Protein AF-A0A6A2Y1R9-F1 (afdb_monomer)

pLDDT: mean 84.84, std 13.4, range [36.41, 97.25]

Solvent-accessible surface area (backbone atoms only — not comparable to full-atom values): 16932 Å² total; per-residue (Å²): 110,73,70,59,54,53,52,50,53,54,52,50,52,52,50,54,54,51,51,52,53,50,52,52,52,50,50,52,51,51,53,52,50,52,52,53,52,50,50,53,50,51,51,54,50,50,51,48,53,50,52,50,49,54,53,58,68,72,54,62,56,75,91,56,76,82,70,52,84,90,70,67,51,70,66,62,54,52,53,44,46,56,49,27,53,54,32,46,53,56,36,44,50,51,52,52,53,46,36,52,75,52,71,49,61,62,68,62,52,32,46,69,73,50,73,92,71,86,65,93,47,83,74,52,48,54,54,46,52,47,50,51,51,48,51,57,70,51,52,50,61,93,36,79,76,50,46,78,59,64,92,70,67,61,72,79,73,69,39,32,65,57,25,41,54,52,27,58,62,53,46,80,37,53,62,70,58,47,41,70,76,38,41,84,36,72,65,36,50,50,49,52,54,44,46,65,70,70,52,50,72,70,54,41,42,56,69,62,74,45,70,60,60,62,59,32,48,74,71,57,43,76,70,94,42,72,68,47,50,42,49,45,48,28,46,48,34,53,49,41,44,50,20,47,31,50,37,42,86,79,55,64,83,82,87,82,86,60,92,89,63,79,89,45,79,92,83,44,79,76,95,51,86,62,72,78,70,62,77,80,80,70,85,86,81,79,134

Organism: Hibiscus syriacus (NCBI:txid106335)

Radius of gyration: 28.84 Å; Cα contacts (8 Å, |Δi|>4): 176; chains: 1; bounding box: 87×81×82 Å

Foldseek 3Di:
DVVVVVVVVVVVVVVVVVVVVVVVVVVVVVVVVVVVVVVVVVVVVVVVVVLVVVLVVLQADPVCLDDDLVNDDVVVLVVLVVSLLVLLLVLLVVLVVLCVVLVHDLVVVLCVQPNPDDDPDPCSSSVSSSVQLCCLLCQCLVPVLSCLVPPDDPPVCLALVVLVVVLSVLNHDGLVVCCVVCLPDSLVSSLLVSCPSSQDCVSCCSRPVDSVQNVCSVVSHHDPDPSRSSSSSSSSSSSSSSSSQSNDVVGDDDDDDDPPDDDDPVVDDDPDPCVVVDDPPDDPDDD

Secondary structure (DSSP, 8-state):
-HHHHHHHHHHHHHHHHHHHHHHHHHHHHHHHHHHHHHHHHHHHHHHHHHHHHHHHHHS--GGGTT--GGG--HHHHHHHHHHHHHHHHHHHHHHHHHHHHTT--HHHHHHHHSTTPPPSSGGGGHHHHHHHHHHHHHTTTTSGGGGTTTT---GGGGSHHHHHHHHHHHHTS-HHHHHHH-TTSHHHHHHHHHHHHHS-HHHHHHHHSS-HHHHHHHTT----SHHHHHHHHHHHHHHHHHHHHHHSSSPP----PPTTPPP-TTT---S-TTGGG-PPP------

InterPro domains:
  IPR006943 Domain of unknown function DUF641, plant [PF04859] (3-54)
  IPR040225 Protein gravitropic in the light 1-like [PTHR31161] (4-274)
  IPR056813 GIL1/IRKI, C-terminal domain [PF24994] (254-277)

Nearest PDB structures (foldseek):
  3o8j-assembly2_D  TM=1.726E-01  e=4.950E+00  Salmonella enterica subsp. enterica serovar Typhimurium

Structure (mmCIF, N/CA/C/O backbone):
data_AF-A0A6A2Y1R9-F1
#
_entry.id   AF-A0A6A2Y1R9-F1
#
loop_
_atom_site.group_PDB
_atom_site.id
_atom_site.type_symbol
_atom_site.label_atom_id
_atom_site.label_alt_id
_atom_site.label_comp_id
_atom_site.label_asym_id
_atom_site.label_entity_id
_atom_site.label_seq_id
_atom_site.pdbx_PDB_ins_code
_atom_site.Cartn_x
_atom_site.Cartn_y
_atom_site.Cartn_z
_atom_site.occupancy
_atom_site.B_iso_or_equiv
_atom_site.auth_seq_id
_atom_site.auth_comp_id
_atom_site.auth_asym_id
_atom_site.auth_atom_id
_atom_site.pdbx_PDB_model_num
ATOM 1 N N . MET A 1 1 ? -60.092 22.136 53.786 1.00 63.44 1 MET A N 1
ATOM 2 C CA . MET A 1 1 ? -59.293 22.931 52.832 1.00 63.44 1 MET A CA 1
ATOM 3 C C . MET A 1 1 ? -57.824 22.978 53.246 1.00 63.44 1 MET A C 1
ATOM 5 O O . MET A 1 1 ? -57.018 22.358 52.585 1.00 63.44 1 MET A O 1
ATOM 9 N N . VAL A 1 2 ? -57.467 23.540 54.407 1.00 77.88 2 VAL A N 1
ATOM 10 C CA . VAL A 1 2 ? -56.046 23.670 54.815 1.00 77.88 2 VAL A CA 1
ATOM 11 C C . VAL A 1 2 ? -55.298 22.329 54.963 1.00 77.88 2 VAL A C 1
ATOM 13 O O . VAL A 1 2 ? -54.138 22.223 54.582 1.00 77.88 2 VAL A O 1
ATOM 16 N N . LEU A 1 3 ? -55.945 21.276 55.479 1.00 81.31 3 LEU A N 1
ATOM 17 C CA . LEU A 1 3 ? -55.311 19.956 55.650 1.00 81.31 3 LEU A CA 1
ATOM 18 C C . LEU A 1 3 ? -55.048 19.219 54.325 1.00 81.31 3 LEU A C 1
ATOM 20 O O . LEU A 1 3 ? -54.052 18.506 54.215 1.00 81.31 3 LEU A O 1
ATOM 24 N N . SER A 1 4 ? -55.930 19.382 53.334 1.00 80.31 4 SER A N 1
ATOM 25 C CA . SER A 1 4 ? -55.772 18.782 52.005 1.00 80.31 4 SER A CA 1
ATOM 26 C C . SER A 1 4 ? -54.613 19.431 51.245 1.00 80.31 4 SER A C 1
ATOM 28 O O . SER A 1 4 ? -53.770 18.711 50.714 1.00 80.31 4 SER A O 1
ATOM 30 N N . ASP A 1 5 ? -54.486 20.757 51.317 1.00 82.62 5 ASP A N 1
ATOM 31 C CA . ASP A 1 5 ? -53.406 21.507 50.659 1.00 82.62 5 ASP A CA 1
ATOM 32 C C . ASP A 1 5 ? -52.032 21.172 51.272 1.00 82.62 5 ASP A C 1
ATOM 34 O O . ASP A 1 5 ? -51.022 21.041 50.580 1.00 82.62 5 ASP A O 1
ATOM 38 N N . LEU A 1 6 ? -51.986 20.960 52.592 1.00 87.94 6 LEU A N 1
ATOM 39 C CA . LEU A 1 6 ? -50.765 20.589 53.314 1.00 87.94 6 LEU A CA 1
ATOM 40 C C . LEU A 1 6 ? -50.300 19.166 52.952 1.00 87.94 6 LEU A C 1
ATOM 42 O O . LEU A 1 6 ? -49.100 18.905 52.816 1.00 87.94 6 LEU A O 1
ATOM 46 N N . GLN A 1 7 ? -51.245 18.246 52.741 1.00 88.25 7 GLN A N 1
ATOM 47 C CA . GLN A 1 7 ? -50.960 16.897 52.256 1.00 88.25 7 GLN A CA 1
ATOM 48 C C . GLN A 1 7 ? -50.480 16.905 50.795 1.00 88.25 7 GLN A C 1
ATOM 50 O O . GLN A 1 7 ? -49.541 16.175 50.460 1.00 88.25 7 GLN A O 1
ATOM 55 N N . GLU A 1 8 ? -51.059 17.755 49.946 1.00 89.75 8 GLU A N 1
ATOM 56 C CA . GLU A 1 8 ? -50.630 17.947 48.559 1.00 89.75 8 GLU A CA 1
ATOM 57 C C . GLU A 1 8 ? -49.196 18.492 48.489 1.00 89.75 8 GLU A C 1
ATOM 59 O O . GLU A 1 8 ? -48.341 17.873 47.853 1.00 89.75 8 GLU A O 1
ATOM 64 N N . GLN A 1 9 ? -48.872 19.545 49.248 1.00 91.38 9 GLN A N 1
ATOM 65 C CA . GLN A 1 9 ? -47.509 20.091 49.353 1.00 91.38 9 GLN A CA 1
ATOM 66 C C . GLN A 1 9 ? -46.489 19.043 49.823 1.00 91.38 9 GLN A C 1
ATOM 68 O O . GLN A 1 9 ? -45.379 18.936 49.290 1.00 91.38 9 GLN A O 1
ATOM 73 N N . LYS A 1 10 ? -46.872 18.194 50.783 1.00 91.19 10 LYS A N 1
ATOM 74 C CA . LYS A 1 10 ? -46.032 17.085 51.257 1.00 91.19 10 LYS A CA 1
ATOM 75 C C . LYS A 1 10 ? -45.811 16.022 50.176 1.00 91.19 10 LYS A C 1
ATOM 77 O O . LYS A 1 10 ? -44.718 15.455 50.094 1.00 91.19 10 LYS A O 1
ATOM 82 N N . SER A 1 11 ? -46.817 15.744 49.348 1.00 90.38 11 SER A N 1
ATOM 83 C CA . SER A 1 11 ? -46.694 14.829 48.204 1.00 90.38 11 SER A CA 1
ATOM 84 C C . SER A 1 11 ? -45.784 15.401 47.105 1.00 90.38 11 SER A C 1
ATOM 86 O O . SER A 1 11 ? -44.919 14.693 46.579 1.00 90.38 11 SER A O 1
ATOM 88 N N . LEU A 1 12 ? -45.884 16.709 46.850 1.00 94.12 12 LEU A N 1
ATOM 89 C CA . LEU A 1 12 ? -45.061 17.443 45.894 1.00 94.12 12 LEU A CA 1
ATOM 90 C C . LEU A 1 12 ? -43.585 17.433 46.317 1.00 94.12 12 LEU A C 1
ATOM 92 O O . LEU A 1 12 ? -42.705 17.072 45.537 1.00 94.12 12 LEU A O 1
ATOM 96 N N . SER A 1 13 ? -43.320 17.727 47.594 1.00 93.50 13 SER A N 1
ATOM 97 C CA . SER A 1 13 ? -41.975 17.699 48.181 1.00 93.50 13 SER A CA 1
ATOM 98 C C . SER A 1 13 ? -41.314 16.320 48.055 1.00 93.50 13 SER A C 1
ATOM 100 O O . SER A 1 13 ? -40.143 16.212 47.680 1.00 93.50 13 SER A O 1
ATOM 102 N N . LYS A 1 14 ? -42.071 15.236 48.287 1.00 95.00 14 LYS A N 1
ATOM 103 C CA . LYS A 1 14 ? -41.581 13.865 48.068 1.00 95.00 14 LYS A CA 1
ATOM 104 C C . LYS A 1 14 ? -41.233 13.611 46.600 1.00 95.00 14 LYS A C 1
ATOM 106 O O . LYS A 1 14 ? -40.192 13.015 46.329 1.00 95.00 14 LYS A O 1
ATOM 111 N N . THR A 1 15 ? -42.063 14.082 45.673 1.00 94.62 15 THR A N 1
ATOM 112 C CA . THR A 1 15 ? -41.845 13.919 44.228 1.00 94.62 15 THR A CA 1
ATOM 113 C C . THR A 1 15 ? -40.581 14.644 43.769 1.00 94.62 15 THR A C 1
ATOM 115 O O . THR A 1 15 ? -39.727 14.029 43.131 1.00 94.62 15 THR A O 1
ATOM 118 N N . PHE A 1 16 ? -40.388 15.902 44.181 1.00 94.81 16 PHE A N 1
ATOM 119 C CA . PHE A 1 16 ? -39.157 16.647 43.893 1.00 94.81 16 PHE A CA 1
ATOM 120 C C . PHE A 1 16 ? -37.917 15.977 44.489 1.00 94.81 16 PHE A C 1
ATOM 122 O O . PHE A 1 16 ? -36.885 15.895 43.826 1.00 94.81 16 PHE A O 1
ATOM 129 N N . LYS A 1 17 ? -38.018 15.412 45.698 1.00 95.94 17 LYS A N 1
ATOM 130 C CA . LYS A 1 17 ? -36.916 14.658 46.314 1.00 95.94 17 LYS A CA 1
ATOM 131 C C . LYS A 1 17 ? -36.547 13.400 45.516 1.00 95.94 17 LYS A C 1
ATOM 133 O O . LYS A 1 17 ? -35.363 13.097 45.378 1.00 95.94 17 LYS A O 1
ATOM 138 N N . ILE A 1 18 ? -37.531 12.665 44.995 1.00 96.12 18 ILE A N 1
ATOM 139 C CA . ILE A 1 18 ? -37.297 11.483 44.146 1.00 96.12 18 ILE A CA 1
ATOM 140 C C . ILE A 1 18 ? -36.666 11.901 42.813 1.00 96.12 18 ILE A C 1
ATOM 142 O O . ILE A 1 18 ? -35.687 11.293 42.382 1.00 96.12 18 ILE A O 1
ATOM 146 N N . MET A 1 19 ? -37.185 12.959 42.187 1.00 96.25 19 MET A N 1
ATOM 147 C CA . MET A 1 19 ? -36.651 13.490 40.933 1.00 96.25 19 MET A CA 1
ATOM 148 C C . MET A 1 19 ? -35.209 13.984 41.089 1.00 96.25 19 MET A C 1
ATOM 150 O O . MET A 1 19 ? -34.371 13.655 40.254 1.00 96.25 19 MET A O 1
ATOM 154 N N . GLY A 1 20 ? -34.898 14.683 42.186 1.00 96.38 20 GLY A N 1
ATOM 155 C CA . GLY A 1 20 ? -33.538 15.114 42.510 1.00 96.38 20 GLY A CA 1
ATOM 156 C C . GLY A 1 20 ? -32.569 13.935 42.599 1.00 96.38 20 GLY A C 1
ATOM 157 O O . GLY A 1 20 ? -31.536 13.941 41.938 1.00 96.38 20 GLY A O 1
ATOM 158 N N . LYS A 1 21 ? -32.948 12.864 43.312 1.00 96.50 21 LYS A N 1
ATOM 159 C CA . LYS A 1 21 ? -32.141 11.632 43.381 1.00 96.50 21 LYS A CA 1
ATOM 160 C C . LYS A 1 21 ? -31.958 10.961 42.017 1.00 96.50 21 LYS A C 1
ATOM 162 O O . LYS A 1 21 ? -30.879 10.447 41.730 1.00 96.50 21 LYS A O 1
ATOM 167 N N . LYS A 1 22 ? -32.995 10.957 41.171 1.00 96.50 22 LYS A N 1
ATOM 168 C CA . LYS A 1 22 ? -32.915 10.397 39.814 1.00 96.50 22 LYS A CA 1
ATOM 169 C C . LYS A 1 22 ? -31.937 11.190 38.946 1.00 96.50 22 LYS A C 1
ATOM 171 O O . LYS A 1 22 ? -31.072 10.579 38.323 1.00 96.50 22 LYS A O 1
ATOM 176 N N . LEU A 1 23 ? -32.033 12.518 38.942 1.00 96.69 23 LEU A N 1
ATOM 177 C CA . LEU A 1 23 ? -31.109 13.382 38.204 1.00 96.69 23 LEU A CA 1
ATOM 178 C C . LEU A 1 23 ? -29.670 13.213 38.697 1.00 96.69 23 LEU A C 1
ATOM 180 O O . LEU A 1 23 ? -28.767 13.065 37.883 1.00 96.69 23 LEU A O 1
ATOM 184 N N . GLU A 1 24 ? -29.460 13.128 40.011 1.00 96.62 24 GLU A N 1
ATOM 185 C CA . GLU A 1 24 ? -28.133 12.888 40.586 1.00 96.62 24 GLU A CA 1
ATOM 186 C C . GLU A 1 24 ? -27.547 11.536 40.139 1.00 96.62 24 GLU A C 1
ATOM 188 O O . GLU A 1 24 ? -26.366 11.445 39.809 1.00 96.62 24 GLU A O 1
ATOM 193 N N . SER A 1 25 ? -28.372 10.484 40.060 1.00 95.81 25 SER A N 1
ATOM 194 C CA . SER A 1 25 ? -27.932 9.180 39.543 1.00 95.81 25 SER A CA 1
ATOM 195 C C . SER A 1 25 ? -27.587 9.210 38.049 1.00 95.81 25 SER A C 1
ATOM 197 O O . SER A 1 25 ? -26.608 8.592 37.635 1.00 95.81 25 SER A O 1
ATOM 199 N N . GLN A 1 26 ? -28.345 9.961 37.242 1.00 95.94 26 GLN A N 1
ATOM 200 C CA . GLN A 1 26 ? -28.065 10.130 35.814 1.00 95.94 26 GLN A CA 1
ATOM 201 C C . GLN A 1 26 ? -26.789 10.938 35.581 1.00 95.94 26 GLN A C 1
ATOM 203 O O . GLN A 1 26 ? -26.013 10.596 34.693 1.00 95.94 26 GLN A O 1
ATOM 208 N N . LEU A 1 27 ? -26.550 11.964 36.400 1.00 96.88 27 LEU A N 1
ATOM 209 C CA . LEU A 1 27 ? -25.343 12.780 36.339 1.00 96.88 27 LEU A CA 1
ATOM 210 C C . LEU A 1 27 ? -24.103 11.922 36.634 1.00 96.88 27 LEU A C 1
ATOM 212 O O . LEU A 1 27 ? -23.181 11.899 35.826 1.00 96.88 27 LEU A O 1
ATOM 216 N N . LYS A 1 28 ? -24.138 11.106 37.699 1.00 96.44 28 LYS A N 1
ATOM 217 C CA . LYS A 1 28 ? -23.058 10.150 38.024 1.00 96.44 28 LYS A CA 1
ATOM 218 C C . LYS A 1 28 ? -22.812 9.127 36.907 1.00 96.44 28 LYS A C 1
ATOM 220 O O . LYS A 1 28 ? -21.666 8.780 36.616 1.00 96.44 28 LYS A O 1
ATOM 225 N N . LEU A 1 29 ? -23.876 8.644 36.258 1.00 96.88 29 LEU A N 1
ATOM 226 C CA . LEU A 1 29 ? -23.757 7.738 35.112 1.00 96.88 29 LEU A CA 1
ATOM 227 C C . LEU A 1 29 ? -23.075 8.423 33.917 1.00 96.88 29 LEU A C 1
ATOM 229 O O . LEU A 1 29 ? -22.175 7.839 33.317 1.00 96.88 29 LEU A O 1
ATOM 233 N N . GLN A 1 30 ? -23.473 9.654 33.584 1.00 96.75 30 GLN A N 1
ATOM 234 C CA . GLN A 1 30 ? -22.853 10.415 32.496 1.00 96.75 30 GLN A CA 1
ATOM 235 C C . GLN A 1 30 ? -21.394 10.773 32.797 1.00 96.75 30 GLN A C 1
ATOM 237 O O . GLN A 1 30 ? -20.554 10.645 31.910 1.00 96.75 30 GLN A O 1
ATOM 242 N N . GLU A 1 31 ? -21.058 11.144 34.035 1.00 96.69 31 GLU A N 1
ATOM 243 C CA . GLU A 1 31 ? -19.665 11.354 34.455 1.00 96.69 31 GLU A CA 1
ATOM 244 C C . GLU A 1 31 ? -18.822 10.091 34.244 1.00 96.69 31 GLU A C 1
ATOM 246 O O . GLU A 1 31 ? -17.732 10.164 33.675 1.00 96.69 31 GLU A O 1
ATOM 251 N N . SER A 1 32 ? -19.361 8.921 34.599 1.00 96.62 32 SER A N 1
ATOM 252 C CA . SER A 1 32 ? -18.689 7.632 34.376 1.00 96.62 32 SER A CA 1
ATOM 253 C C . SER A 1 32 ? -18.476 7.343 32.884 1.00 96.62 32 SER A C 1
ATOM 255 O O . SER A 1 32 ? -17.401 6.901 32.483 1.00 96.62 32 SER A O 1
ATOM 257 N N . GLN A 1 33 ? -19.471 7.637 32.039 1.00 97.19 33 GLN A N 1
ATOM 258 C CA . GLN A 1 33 ? -19.354 7.488 30.583 1.00 97.19 33 GLN A CA 1
ATOM 259 C C . GLN A 1 33 ? -18.315 8.439 29.981 1.00 97.19 33 GLN A C 1
ATOM 261 O O . GLN A 1 33 ? -17.566 8.039 29.092 1.00 97.19 33 GLN A O 1
ATOM 266 N N . ILE A 1 34 ? -18.236 9.683 30.463 1.00 96.69 34 ILE A N 1
ATOM 267 C CA . ILE A 1 34 ? -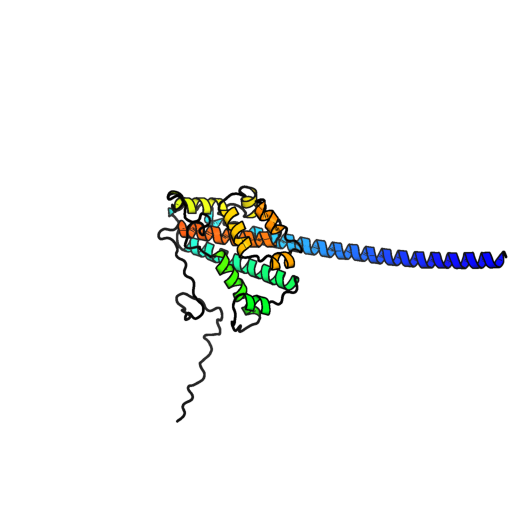17.228 10.651 30.015 1.00 96.69 34 ILE A CA 1
ATOM 268 C C . ILE A 1 34 ? -15.823 10.150 30.354 1.00 96.69 34 ILE A C 1
ATOM 270 O O . ILE A 1 34 ? -14.936 10.240 29.506 1.00 96.69 34 ILE A O 1
ATOM 274 N N . ILE A 1 35 ? -15.616 9.618 31.562 1.00 96.62 35 ILE A N 1
ATOM 275 C CA . ILE A 1 35 ? -14.326 9.046 31.972 1.00 96.62 35 ILE A CA 1
ATOM 276 C C . ILE A 1 35 ? -13.959 7.870 31.061 1.00 96.62 35 ILE A C 1
ATOM 278 O O . ILE A 1 35 ? -12.891 7.891 30.453 1.00 96.62 35 ILE A O 1
ATOM 282 N N . PHE A 1 36 ? -14.876 6.918 30.872 1.00 95.94 36 PHE A N 1
ATOM 283 C CA . PHE A 1 36 ? -14.665 5.759 30.000 1.00 95.94 36 PHE A CA 1
ATOM 284 C C . PHE A 1 36 ? -14.314 6.153 28.555 1.00 95.94 36 PHE A C 1
ATOM 286 O O . PHE A 1 36 ? -13.371 5.631 27.962 1.00 95.94 36 PHE A O 1
ATOM 293 N N . LEU A 1 37 ? -15.042 7.112 27.973 1.00 95.50 37 LEU A N 1
ATOM 294 C CA . LEU A 1 37 ? -14.771 7.584 26.613 1.00 95.50 37 LEU A CA 1
ATOM 295 C C . LEU A 1 37 ? -13.427 8.312 26.507 1.00 95.50 37 LEU A C 1
ATOM 297 O O . LEU A 1 37 ? -12.750 8.188 25.488 1.00 95.50 37 LEU A O 1
ATOM 301 N N . ARG A 1 38 ? -13.022 9.057 27.544 1.00 91.25 38 ARG A N 1
ATOM 302 C CA . ARG A 1 38 ? -11.704 9.706 27.594 1.00 91.25 38 ARG A CA 1
ATOM 303 C C . ARG A 1 38 ? -10.573 8.686 27.657 1.00 91.25 38 ARG A C 1
ATOM 305 O O . ARG A 1 38 ? -9.587 8.868 26.952 1.00 91.25 38 ARG A O 1
ATOM 312 N N . GLU A 1 39 ? -10.724 7.622 28.442 1.00 93.88 39 GLU A N 1
ATOM 313 C CA . GLU A 1 39 ? -9.749 6.526 28.495 1.00 93.88 39 GLU A CA 1
ATOM 314 C C . GLU A 1 39 ? -9.631 5.822 27.142 1.00 93.88 39 GLU A C 1
ATOM 316 O O . GLU A 1 39 ? -8.526 5.679 26.623 1.00 93.88 39 GLU A O 1
ATOM 321 N N . LYS A 1 40 ? -10.765 5.490 26.510 1.00 93.31 40 LYS A N 1
ATOM 322 C CA . LYS A 1 40 ? -10.778 4.869 25.178 1.00 93.31 40 LYS A CA 1
ATOM 323 C C . LYS A 1 40 ? -10.135 5.762 24.109 1.00 93.31 40 LYS A C 1
ATOM 325 O O . LYS A 1 40 ? -9.433 5.276 23.223 1.00 93.31 40 LYS A O 1
ATOM 330 N N . LEU A 1 41 ? -10.353 7.077 24.186 1.00 89.69 41 LEU A N 1
ATOM 331 C CA . LEU A 1 41 ? -9.706 8.043 23.298 1.00 89.69 41 LEU A CA 1
ATOM 332 C C . LEU A 1 41 ? -8.189 8.099 23.530 1.00 89.69 41 LEU A C 1
ATOM 334 O O . LEU A 1 41 ? -7.434 8.142 22.561 1.00 89.69 41 LEU A O 1
ATOM 338 N N . ASP A 1 42 ? -7.737 8.098 24.786 1.00 89.94 42 ASP A N 1
ATOM 339 C CA . ASP A 1 42 ? -6.310 8.102 25.122 1.00 89.94 42 ASP A CA 1
ATOM 340 C C . ASP A 1 42 ? -5.617 6.818 24.645 1.00 89.94 42 ASP A C 1
ATOM 342 O O . ASP A 1 42 ? -4.560 6.898 24.016 1.00 89.94 42 ASP A O 1
ATOM 346 N N . GLU A 1 43 ? -6.239 5.656 24.848 1.00 89.25 43 GLU A N 1
ATOM 347 C CA . GLU A 1 43 ? -5.767 4.360 24.349 1.00 89.25 43 GLU A CA 1
ATOM 348 C C . GLU A 1 43 ? -5.623 4.361 22.822 1.00 89.25 43 GLU A C 1
ATOM 350 O O . GLU A 1 43 ? -4.524 4.149 22.304 1.00 89.25 43 GLU A O 1
ATOM 355 N N . SER A 1 44 ? -6.677 4.746 22.097 1.00 81.62 44 SER A N 1
ATOM 356 C CA . SER A 1 44 ? -6.627 4.869 20.635 1.00 81.62 44 SER A CA 1
ATOM 357 C C . SER A 1 44 ? -5.585 5.901 20.171 1.00 81.62 44 SER A C 1
ATOM 359 O O . SER A 1 44 ? -4.897 5.710 19.165 1.00 81.62 44 SER A O 1
ATOM 361 N N . SER A 1 45 ? -5.390 6.993 20.920 1.00 75.44 45 SER A N 1
ATOM 362 C CA . SER A 1 45 ? -4.351 7.985 20.617 1.00 75.44 45 SER A CA 1
ATOM 363 C C . SER A 1 45 ? -2.932 7.429 20.802 1.00 75.44 45 SER A C 1
ATOM 365 O O . SER A 1 45 ? -2.037 7.743 20.012 1.00 75.44 45 SER A O 1
ATOM 367 N N . LYS A 1 46 ? -2.712 6.581 21.816 1.00 85.38 46 LYS A N 1
ATOM 368 C CA . LYS A 1 46 ? -1.436 5.900 22.072 1.00 85.38 46 LYS A CA 1
ATOM 369 C C . LYS A 1 46 ? -1.136 4.881 20.982 1.00 85.38 46 LYS A C 1
ATOM 371 O O . LYS A 1 46 ? -0.009 4.860 20.484 1.00 85.38 46 LYS A O 1
ATOM 376 N N . GLU A 1 47 ? -2.130 4.102 20.569 1.00 79.31 47 GLU A N 1
ATOM 377 C CA . GLU A 1 47 ? -2.014 3.187 19.432 1.00 79.31 47 GLU A CA 1
ATOM 378 C C . GLU A 1 47 ? -1.677 3.939 18.144 1.00 79.31 47 GLU A C 1
ATOM 380 O O . GLU A 1 47 ? -0.707 3.592 17.470 1.00 79.31 47 GLU A O 1
ATOM 385 N N . ASN A 1 48 ? -2.373 5.043 17.855 1.00 68.75 48 ASN A N 1
ATOM 386 C CA . ASN A 1 48 ? -2.059 5.900 16.712 1.00 68.75 48 ASN A CA 1
ATOM 387 C C . ASN A 1 48 ? -0.620 6.427 16.758 1.00 68.75 48 ASN A C 1
ATOM 389 O O . ASN A 1 48 ? 0.082 6.370 15.752 1.00 68.75 48 ASN A O 1
ATOM 393 N N . ARG A 1 49 ? -0.129 6.874 17.923 1.00 72.50 49 ARG A N 1
ATOM 394 C CA . ARG A 1 49 ? 1.273 7.303 18.088 1.00 72.50 49 ARG A CA 1
ATOM 395 C C . ARG A 1 49 ? 2.264 6.160 17.859 1.00 72.50 49 ARG A C 1
ATOM 397 O O . ARG A 1 49 ? 3.344 6.390 17.318 1.00 72.50 49 ARG A O 1
ATOM 404 N N . LEU A 1 50 ? 1.944 4.938 18.286 1.00 71.25 50 LEU A N 1
ATOM 405 C CA . LEU A 1 50 ? 2.785 3.758 18.054 1.00 71.25 50 LEU A CA 1
ATOM 406 C C . LEU A 1 50 ? 2.808 3.365 16.576 1.00 71.25 50 LEU A C 1
ATOM 408 O O . LEU A 1 50 ? 3.882 3.109 16.028 1.00 71.25 50 LEU A O 1
ATOM 412 N N . LEU A 1 51 ? 1.650 3.370 15.917 1.00 66.94 51 LEU A N 1
ATOM 413 C CA . LEU A 1 51 ? 1.530 3.143 14.480 1.00 66.94 51 LEU A CA 1
ATOM 414 C C . LEU A 1 51 ? 2.293 4.210 13.693 1.00 66.94 51 LEU A C 1
ATOM 416 O O . LEU A 1 51 ? 3.065 3.876 12.798 1.00 66.94 51 LEU A O 1
ATOM 420 N N . GLU A 1 52 ? 2.173 5.476 14.084 1.00 62.38 52 GLU A N 1
ATOM 421 C CA . GLU A 1 52 ? 2.907 6.587 13.485 1.00 62.38 52 GLU A CA 1
ATOM 422 C C . GLU A 1 52 ? 4.424 6.434 13.680 1.00 62.38 52 GLU A C 1
ATOM 424 O O . GLU A 1 52 ? 5.192 6.648 12.742 1.00 62.38 52 GLU A O 1
ATOM 429 N N . LYS A 1 53 ? 4.891 5.990 14.855 1.00 65.69 53 LYS A N 1
ATOM 430 C CA . LYS A 1 53 ? 6.313 5.672 15.085 1.00 65.69 53 LYS A CA 1
ATOM 431 C C . LYS A 1 53 ? 6.803 4.533 14.190 1.00 65.69 53 LYS A C 1
ATOM 433 O O . LYS A 1 53 ? 7.863 4.671 13.584 1.00 65.69 53 LYS A O 1
ATOM 438 N N . ARG A 1 54 ? 6.038 3.445 14.061 1.00 64.75 54 ARG A N 1
ATOM 439 C CA . ARG A 1 54 ? 6.381 2.308 13.184 1.00 64.75 54 ARG A CA 1
ATOM 440 C C . ARG A 1 54 ? 6.420 2.719 11.712 1.00 64.75 54 ARG A C 1
ATOM 442 O O . ARG A 1 54 ? 7.354 2.355 11.001 1.00 64.75 54 ARG A O 1
ATOM 449 N N . LEU A 1 55 ? 5.454 3.527 11.279 1.00 57.19 55 LEU A N 1
ATOM 450 C CA . LEU A 1 55 ? 5.403 4.091 9.931 1.00 57.19 55 LEU A CA 1
ATOM 451 C C . LEU A 1 55 ? 6.631 4.975 9.657 1.00 57.19 55 LEU A C 1
ATOM 453 O O . LEU A 1 55 ? 7.289 4.839 8.628 1.00 57.19 55 LEU A O 1
ATOM 457 N N . ASN A 1 56 ? 6.981 5.843 10.610 1.00 55.16 56 ASN A N 1
ATOM 458 C CA . ASN A 1 56 ? 8.127 6.745 10.502 1.00 55.16 56 ASN A CA 1
ATOM 459 C C . ASN A 1 56 ? 9.475 6.006 10.497 1.00 55.16 56 ASN A C 1
ATOM 461 O O . ASN A 1 56 ? 10.375 6.410 9.767 1.00 55.16 56 ASN A O 1
ATOM 465 N N . GLN A 1 57 ? 9.622 4.927 11.270 1.00 54.62 57 GLN A N 1
ATOM 466 C CA . GLN A 1 57 ? 10.850 4.121 11.311 1.00 54.62 57 GLN A CA 1
ATOM 467 C C . GLN A 1 57 ? 11.058 3.292 10.038 1.00 54.62 57 GLN A C 1
ATOM 469 O O . GLN A 1 57 ? 12.191 3.073 9.623 1.00 54.62 57 GLN A O 1
ATOM 474 N N . SER A 1 58 ? 9.976 2.863 9.385 1.00 51.91 58 SER A N 1
ATOM 475 C CA . SER A 1 58 ? 10.059 2.105 8.135 1.00 51.91 58 SER A CA 1
ATOM 476 C C . SER A 1 58 ? 10.383 2.984 6.917 1.00 51.91 58 SER A C 1
ATOM 478 O O . SER A 1 58 ? 10.771 2.450 5.879 1.00 51.91 58 SER A O 1
ATOM 480 N N . GLY A 1 59 ? 10.203 4.309 7.009 1.00 52.44 59 GLY A N 1
ATOM 481 C CA . GLY A 1 59 ? 10.061 5.229 5.870 1.00 52.44 59 GLY A CA 1
ATOM 482 C C . GLY A 1 59 ? 11.344 5.709 5.175 1.00 52.44 59 GLY A C 1
ATOM 483 O O . GLY A 1 59 ? 11.280 6.098 4.005 1.00 52.44 59 GLY A O 1
ATOM 484 N N . GLN A 1 60 ? 12.491 5.697 5.862 1.00 56.81 60 GLN A N 1
ATOM 485 C CA . GLN A 1 60 ? 13.700 6.390 5.401 1.00 56.81 60 GLN A CA 1
ATOM 486 C C . GLN A 1 60 ? 14.863 5.423 5.171 1.00 56.81 60 GLN A C 1
ATOM 488 O O . GLN A 1 60 ? 15.280 4.672 6.050 1.00 56.81 60 GLN A O 1
ATOM 493 N N . LEU A 1 61 ? 15.353 5.420 3.936 1.00 5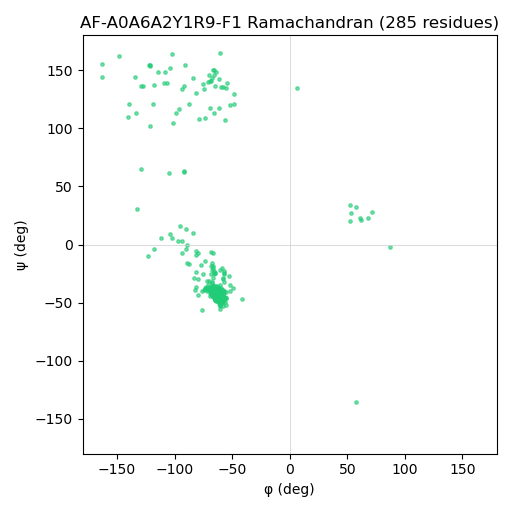9.00 61 LEU A N 1
ATOM 494 C CA . LEU A 1 61 ? 16.379 4.517 3.434 1.00 59.00 61 LEU A CA 1
ATOM 495 C C . LEU A 1 61 ? 17.768 5.128 3.611 1.00 59.00 61 LEU A C 1
ATOM 497 O O . LEU A 1 61 ? 18.477 5.340 2.633 1.00 59.00 61 LEU A O 1
ATOM 501 N N . PHE A 1 62 ? 18.172 5.354 4.865 1.00 55.19 62 PHE A N 1
ATOM 502 C CA . PHE A 1 62 ? 19.486 5.929 5.193 1.00 55.19 62 PHE A CA 1
ATOM 503 C C . PHE A 1 62 ? 20.660 5.174 4.544 1.00 55.19 62 PHE A C 1
ATOM 505 O O . PHE A 1 62 ? 21.697 5.757 4.249 1.00 55.19 62 PHE A O 1
ATOM 512 N N . VAL A 1 63 ? 20.482 3.878 4.261 1.00 57.03 63 VAL A N 1
ATOM 513 C CA . VAL A 1 63 ? 21.473 3.019 3.588 1.00 57.03 63 VAL A CA 1
ATOM 514 C C . VAL A 1 63 ? 21.737 3.433 2.128 1.00 57.03 63 VAL A C 1
ATOM 516 O O . VAL A 1 63 ? 22.797 3.126 1.597 1.00 57.03 63 VAL A O 1
ATOM 519 N N . LEU A 1 64 ? 20.813 4.143 1.471 1.00 65.75 64 LEU A N 1
ATOM 520 C CA . LEU A 1 64 ? 20.912 4.528 0.054 1.00 65.75 64 LEU A CA 1
ATOM 521 C C . LEU A 1 64 ? 21.104 6.037 -0.169 1.00 65.75 64 LEU A C 1
ATOM 523 O O . LEU A 1 64 ? 21.124 6.473 -1.319 1.00 65.75 64 LEU A O 1
ATOM 527 N N . ASP A 1 65 ? 21.278 6.836 0.888 1.00 63.06 65 ASP A N 1
ATOM 528 C CA . ASP A 1 65 ? 21.283 8.307 0.789 1.00 63.06 65 ASP A CA 1
ATOM 529 C C . ASP A 1 65 ? 22.494 8.901 0.036 1.00 63.06 65 ASP A C 1
ATOM 531 O O . ASP A 1 65 ? 22.480 10.082 -0.291 1.00 63.06 65 ASP A O 1
ATOM 535 N N . ASN A 1 66 ? 23.493 8.093 -0.341 1.00 70.25 66 ASN A N 1
ATOM 536 C CA . ASN A 1 66 ? 24.662 8.521 -1.131 1.00 70.25 66 ASN A CA 1
ATOM 537 C C . ASN A 1 66 ? 24.973 7.582 -2.306 1.00 70.25 66 ASN A C 1
ATOM 539 O O . ASN A 1 66 ? 26.130 7.377 -2.676 1.00 70.25 66 ASN A O 1
ATOM 543 N N . LEU A 1 67 ? 23.946 6.950 -2.868 1.00 83.31 67 LEU A N 1
ATOM 544 C CA . LEU A 1 67 ? 24.125 6.053 -4.000 1.00 83.31 67 LEU A CA 1
ATOM 545 C C . LEU A 1 67 ? 24.484 6.844 -5.267 1.00 83.31 67 LEU A C 1
ATOM 547 O O . LEU A 1 67 ? 23.892 7.887 -5.547 1.00 83.31 67 LEU A O 1
ATOM 551 N N . HIS A 1 68 ? 25.404 6.315 -6.073 1.00 84.25 68 HIS A N 1
ATOM 552 C CA . HIS A 1 68 ? 25.649 6.782 -7.436 1.00 84.25 68 HIS A CA 1
ATOM 553 C C . HIS A 1 68 ? 25.053 5.803 -8.451 1.00 84.25 68 HIS A C 1
ATOM 555 O O . HIS A 1 68 ? 24.970 4.599 -8.204 1.00 84.25 68 HIS A O 1
ATOM 561 N N . LEU A 1 69 ? 24.670 6.301 -9.630 1.00 85.56 69 LEU A N 1
ATOM 562 C CA . LEU A 1 69 ? 24.113 5.451 -10.687 1.00 85.56 69 LEU A CA 1
ATOM 563 C C . LEU A 1 69 ? 25.083 4.324 -11.082 1.00 85.56 69 LEU A C 1
ATOM 565 O O . LEU A 1 69 ? 24.673 3.180 -11.252 1.00 85.56 69 LEU A O 1
ATOM 569 N N . SER A 1 70 ? 26.379 4.633 -11.166 1.00 85.62 70 SER A N 1
ATOM 570 C CA . SER A 1 70 ? 27.436 3.668 -11.492 1.00 85.62 70 SER A CA 1
ATOM 571 C C . SER A 1 70 ? 27.673 2.611 -10.409 1.00 85.62 70 SER A C 1
ATOM 573 O O . SER A 1 70 ? 28.254 1.573 -10.708 1.00 85.62 70 SER A O 1
ATOM 575 N N . SER A 1 71 ? 27.229 2.846 -9.169 1.00 87.31 71 SER A N 1
ATOM 576 C CA . SER A 1 71 ? 27.352 1.889 -8.063 1.00 87.31 71 SER A CA 1
ATOM 577 C C . SER A 1 71 ? 26.115 1.003 -7.887 1.00 87.31 71 SER A C 1
ATOM 579 O O . SER A 1 71 ? 26.064 0.212 -6.943 1.00 87.31 71 SER A O 1
ATOM 581 N N . LEU A 1 72 ? 25.101 1.129 -8.754 1.00 88.06 72 LEU A N 1
ATOM 582 C CA . LEU A 1 72 ? 23.940 0.243 -8.726 1.00 88.06 72 LEU A CA 1
ATOM 583 C C . LEU A 1 72 ? 24.366 -1.213 -8.935 1.00 88.06 72 LEU A C 1
ATOM 585 O O . LEU A 1 72 ? 25.163 -1.540 -9.807 1.00 88.06 72 LEU A O 1
ATOM 589 N N . ASN A 1 73 ? 23.799 -2.099 -8.125 1.00 88.75 73 ASN A N 1
ATOM 590 C CA . ASN A 1 73 ? 24.075 -3.529 -8.157 1.00 88.75 73 ASN A CA 1
ATOM 591 C C . ASN A 1 73 ? 22.809 -4.299 -7.730 1.00 88.75 73 ASN A C 1
ATOM 593 O O . ASN A 1 73 ? 21.911 -3.703 -7.124 1.00 88.75 73 ASN A O 1
ATOM 597 N N . PRO A 1 74 ? 22.709 -5.606 -8.017 1.00 90.00 74 PRO A N 1
ATOM 598 C CA . PRO A 1 74 ? 21.492 -6.364 -7.739 1.00 90.00 74 PRO A CA 1
ATOM 599 C C . PRO A 1 74 ? 21.043 -6.357 -6.270 1.00 90.00 74 PRO A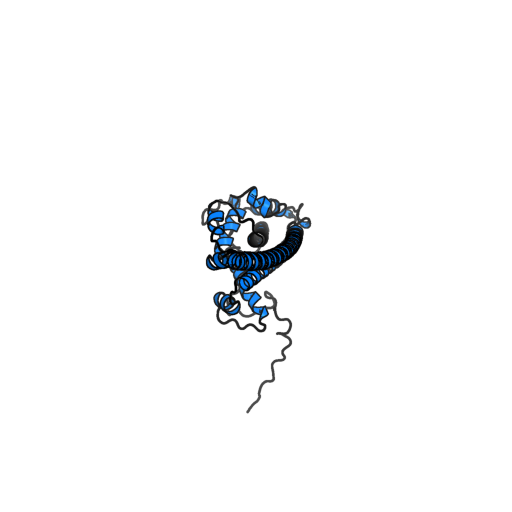 C 1
ATOM 601 O O . PRO A 1 74 ? 19.842 -6.406 -6.012 1.00 90.00 74 PRO A O 1
ATOM 604 N N . SER A 1 75 ? 21.957 -6.240 -5.296 1.00 90.25 75 SER A N 1
ATOM 605 C CA . SER A 1 75 ? 21.577 -6.246 -3.876 1.00 90.25 75 SER A CA 1
ATOM 606 C C . SER A 1 75 ? 20.780 -5.001 -3.479 1.00 90.25 75 SER A C 1
ATOM 608 O O . SER A 1 75 ? 19.854 -5.103 -2.669 1.00 90.25 75 SER A O 1
ATOM 610 N N . HIS A 1 76 ? 21.042 -3.848 -4.107 1.00 90.00 76 HIS A N 1
ATOM 611 C CA . HIS A 1 76 ? 20.207 -2.654 -3.950 1.00 90.00 76 HIS A CA 1
ATOM 612 C C . HIS A 1 76 ? 18.771 -2.914 -4.417 1.00 90.00 76 HIS A C 1
ATOM 614 O O . HIS A 1 76 ? 17.819 -2.593 -3.706 1.00 90.00 76 HIS A O 1
ATOM 620 N N . PHE A 1 77 ? 18.604 -3.546 -5.583 1.00 91.12 77 PHE A N 1
ATOM 621 C CA . PHE A 1 77 ? 17.280 -3.873 -6.113 1.00 91.12 77 PHE A CA 1
ATOM 622 C C . PHE A 1 77 ? 16.541 -4.864 -5.205 1.00 91.12 77 PHE A C 1
ATOM 624 O O . PHE A 1 77 ? 15.389 -4.622 -4.853 1.00 91.12 77 PHE A O 1
ATOM 631 N N . ILE A 1 78 ? 17.220 -5.926 -4.753 1.00 90.88 78 ILE A N 1
ATOM 632 C CA . ILE A 1 78 ? 16.665 -6.929 -3.827 1.00 90.88 78 ILE A CA 1
ATOM 633 C C . ILE A 1 78 ? 16.236 -6.280 -2.504 1.00 90.88 78 ILE A C 1
ATOM 635 O O . ILE A 1 78 ? 15.162 -6.581 -1.986 1.00 90.88 78 ILE A O 1
ATOM 639 N N . THR A 1 79 ? 17.026 -5.340 -1.979 1.00 90.88 79 THR A N 1
ATOM 640 C CA . THR A 1 79 ? 16.695 -4.619 -0.740 1.00 90.88 79 THR A CA 1
ATOM 641 C C . THR A 1 79 ? 15.400 -3.817 -0.890 1.00 90.88 79 THR A C 1
ATOM 643 O O . THR A 1 79 ? 14.511 -3.903 -0.039 1.00 90.88 79 THR A O 1
ATOM 646 N N . ILE A 1 80 ? 15.255 -3.067 -1.988 1.00 91.88 80 ILE A N 1
ATOM 647 C CA . ILE A 1 80 ? 14.037 -2.290 -2.262 1.00 91.88 80 ILE A CA 1
ATOM 648 C C . ILE A 1 80 ? 12.846 -3.199 -2.563 1.00 91.88 80 ILE A C 1
ATOM 650 O O . ILE A 1 80 ? 11.735 -2.913 -2.111 1.00 91.88 80 ILE A O 1
ATOM 654 N N . LEU A 1 81 ? 13.059 -4.310 -3.268 1.00 93.38 81 LEU A N 1
ATOM 655 C CA . LEU A 1 81 ? 12.026 -5.310 -3.518 1.00 93.38 81 LEU A CA 1
ATOM 656 C C . LEU A 1 81 ? 11.501 -5.889 -2.201 1.00 93.38 81 LEU A C 1
ATOM 658 O O . LEU A 1 81 ? 10.298 -5.846 -1.964 1.00 93.38 81 LEU A O 1
ATOM 662 N N . GLY A 1 82 ? 12.385 -6.328 -1.302 1.00 91.94 82 GLY A N 1
ATOM 663 C CA . GLY A 1 82 ? 11.992 -6.863 0.003 1.00 91.94 82 GLY A CA 1
ATOM 664 C C . GLY A 1 82 ? 11.208 -5.856 0.850 1.00 91.94 82 GLY A C 1
ATOM 665 O O . GLY A 1 82 ? 10.239 -6.214 1.516 1.00 91.94 82 GLY A O 1
ATOM 666 N N . GLN A 1 83 ? 11.562 -4.571 0.795 1.00 90.50 83 GLN A N 1
ATOM 667 C CA . GLN A 1 83 ? 10.777 -3.518 1.449 1.00 90.50 83 GLN A CA 1
ATOM 668 C C . GLN A 1 83 ? 9.428 -3.270 0.779 1.00 90.50 83 GLN A C 1
ATOM 670 O O . GLN A 1 83 ? 8.445 -2.995 1.464 1.00 90.50 83 GLN A O 1
ATOM 675 N N . THR A 1 84 ? 9.379 -3.365 -0.548 1.00 95.19 84 THR A N 1
ATOM 676 C CA . THR A 1 84 ? 8.137 -3.244 -1.310 1.00 95.19 84 THR A CA 1
ATOM 677 C C . THR A 1 84 ? 7.175 -4.358 -0.918 1.00 95.19 84 THR A C 1
ATOM 679 O O . THR A 1 84 ? 6.048 -4.055 -0.543 1.00 95.19 84 THR A O 1
ATOM 682 N N . VAL A 1 85 ? 7.642 -5.610 -0.876 1.00 93.81 85 VAL A N 1
ATOM 683 C CA . VAL A 1 85 ? 6.857 -6.772 -0.425 1.00 93.81 85 VAL A CA 1
ATOM 684 C C . VAL A 1 85 ? 6.358 -6.576 1.010 1.00 93.81 85 VAL A C 1
ATOM 686 O O . VAL A 1 85 ? 5.162 -6.679 1.265 1.00 93.81 85 VAL A O 1
ATOM 689 N N . LYS A 1 86 ? 7.229 -6.170 1.946 1.00 92.19 86 LYS A N 1
ATOM 690 C CA . LYS A 1 86 ? 6.825 -5.877 3.337 1.00 92.19 86 LYS A CA 1
ATOM 691 C C . LYS A 1 86 ? 5.761 -4.780 3.435 1.00 92.19 86 LYS A C 1
ATOM 693 O O . LYS A 1 86 ? 4.853 -4.870 4.264 1.00 92.19 86 LYS A O 1
ATOM 698 N N . SER A 1 87 ? 5.874 -3.735 2.617 1.00 94.25 87 SER A N 1
ATOM 699 C CA . SER A 1 87 ? 4.911 -2.634 2.610 1.00 94.25 87 SER A CA 1
ATOM 700 C C . SER A 1 87 ? 3.580 -3.033 1.976 1.00 94.25 87 SER A C 1
ATOM 702 O O . SER A 1 87 ? 2.544 -2.589 2.465 1.00 94.25 87 SER A O 1
ATOM 704 N N . VAL A 1 88 ? 3.602 -3.871 0.933 1.00 96.31 88 VAL A N 1
ATOM 705 C CA . VAL A 1 88 ? 2.397 -4.475 0.348 1.00 96.31 88 VAL A CA 1
ATOM 706 C C . VAL A 1 88 ? 1.693 -5.317 1.401 1.00 96.31 88 VAL A C 1
ATOM 708 O O . VAL A 1 88 ? 0.534 -5.047 1.699 1.00 96.31 88 VAL A O 1
ATOM 711 N N . GLY A 1 89 ? 2.408 -6.237 2.053 1.00 93.81 89 GLY A N 1
ATOM 712 C CA . GLY A 1 89 ? 1.824 -7.063 3.104 1.00 93.81 89 GLY A CA 1
ATOM 713 C C . GLY A 1 89 ? 1.258 -6.225 4.255 1.00 93.81 89 GLY A C 1
ATOM 714 O O . GLY A 1 89 ? 0.136 -6.436 4.692 1.00 93.81 89 GLY A O 1
ATOM 715 N N . SER A 1 90 ? 1.962 -5.183 4.700 1.00 93.12 90 SER A N 1
ATOM 716 C CA . SER A 1 90 ? 1.436 -4.284 5.742 1.00 93.12 90 SER A CA 1
ATOM 717 C C . SER A 1 90 ? 0.114 -3.615 5.341 1.00 93.12 90 SER A C 1
ATOM 719 O O . SER A 1 90 ? -0.783 -3.480 6.171 1.00 93.12 90 SER A O 1
ATOM 721 N N . PHE A 1 91 ? -0.022 -3.216 4.074 1.00 95.38 91 PHE A N 1
ATOM 722 C CA . PHE A 1 91 ? -1.247 -2.611 3.558 1.00 95.38 91 PHE A CA 1
ATOM 723 C C . PHE A 1 91 ? -2.379 -3.629 3.366 1.00 95.38 91 PHE A C 1
ATOM 725 O O . PHE A 1 91 ? -3.523 -3.317 3.679 1.00 95.38 91 PHE A O 1
ATOM 732 N N . VAL A 1 92 ? -2.074 -4.851 2.917 1.00 96.00 92 VAL A N 1
ATOM 733 C CA . VAL A 1 92 ? -3.060 -5.941 2.811 1.00 96.00 92 VAL A CA 1
ATOM 734 C C . VAL A 1 92 ? -3.660 -6.254 4.185 1.00 96.00 92 VAL A C 1
ATOM 736 O O . VAL A 1 92 ? -4.876 -6.397 4.295 1.00 96.00 92 VAL A O 1
ATOM 739 N N . ARG A 1 93 ? -2.843 -6.257 5.251 1.00 93.50 93 ARG A N 1
ATOM 740 C CA . ARG A 1 93 ? -3.326 -6.471 6.628 1.00 93.50 93 ARG A CA 1
ATOM 741 C C . ARG A 1 93 ? -4.308 -5.406 7.042 1.00 93.50 93 ARG A C 1
ATOM 743 O O . ARG A 1 93 ? -5.425 -5.731 7.416 1.00 93.50 93 ARG A O 1
ATOM 750 N N . LEU A 1 94 ? -3.903 -4.151 6.877 1.00 92.88 94 LEU A N 1
ATOM 751 C CA . LEU A 1 94 ? -4.772 -3.023 7.155 1.00 92.88 94 LEU A CA 1
ATOM 752 C C . LEU A 1 94 ? -6.083 -3.126 6.369 1.00 92.88 94 LEU A C 1
ATOM 754 O O . LEU A 1 94 ? -7.147 -2.949 6.938 1.00 92.88 94 LEU A O 1
ATOM 758 N N . MET A 1 95 ? -6.024 -3.439 5.073 1.00 93.25 95 MET A N 1
ATOM 759 C CA . MET A 1 95 ? -7.220 -3.558 4.241 1.00 93.25 95 MET A CA 1
ATOM 760 C C . MET A 1 95 ? -8.181 -4.636 4.754 1.00 93.25 95 MET A C 1
ATOM 762 O O . MET A 1 95 ? -9.383 -4.390 4.800 1.00 93.25 95 MET A O 1
ATOM 766 N N . ILE A 1 96 ? -7.672 -5.805 5.141 1.00 93.31 96 ILE A N 1
ATOM 767 C CA . ILE A 1 96 ? -8.495 -6.888 5.692 1.00 93.31 96 ILE A CA 1
ATOM 768 C C . ILE A 1 96 ? -9.062 -6.501 7.065 1.00 93.31 96 ILE A C 1
ATOM 770 O O . ILE A 1 96 ? -10.223 -6.793 7.342 1.00 93.31 96 ILE A O 1
ATOM 774 N N . ASP A 1 97 ? -8.287 -5.820 7.908 1.00 91.69 97 ASP A N 1
ATOM 775 C CA . ASP A 1 97 ? -8.751 -5.355 9.220 1.00 91.69 97 ASP A CA 1
ATOM 776 C C . ASP A 1 97 ? -9.880 -4.315 9.084 1.00 91.69 97 ASP A C 1
ATOM 778 O O . ASP A 1 97 ? -10.882 -4.388 9.799 1.00 91.69 97 ASP A O 1
ATOM 782 N N . GLU A 1 98 ? -9.780 -3.399 8.116 1.00 89.94 98 GLU A N 1
ATOM 783 C CA . GLU A 1 98 ? -10.852 -2.448 7.781 1.00 89.94 98 GLU A CA 1
ATOM 784 C C . GLU A 1 98 ? -12.090 -3.157 7.207 1.00 89.94 98 GLU A C 1
ATOM 786 O O . GLU A 1 98 ? -13.217 -2.816 7.558 1.00 89.94 98 GLU A O 1
ATOM 791 N N . MET A 1 99 ? -11.909 -4.192 6.374 1.00 93.06 99 MET A N 1
ATOM 792 C CA . MET A 1 99 ? -13.018 -5.031 5.895 1.00 93.06 99 MET A CA 1
ATOM 793 C C . MET A 1 99 ? -13.754 -5.713 7.046 1.00 93.06 99 MET A C 1
ATOM 795 O O . MET A 1 99 ? -14.978 -5.635 7.114 1.00 93.06 99 MET A O 1
ATOM 799 N N . LYS A 1 100 ? -13.018 -6.343 7.968 1.00 91.69 100 LYS A N 1
ATOM 800 C CA . LYS A 1 100 ? -13.592 -6.987 9.157 1.00 91.69 100 LYS A CA 1
ATOM 801 C C . LYS A 1 100 ? -14.330 -5.978 10.035 1.00 91.69 100 LYS A C 1
ATOM 803 O O . LYS A 1 100 ? -15.428 -6.263 10.492 1.00 91.69 100 LYS A O 1
ATOM 808 N N . SER A 1 101 ? -13.754 -4.791 10.225 1.00 89.81 101 SER A N 1
ATOM 809 C CA . SER A 1 101 ? -14.363 -3.708 11.012 1.00 89.81 101 SER A CA 1
ATOM 810 C C . SER A 1 101 ? -15.637 -3.145 10.376 1.00 89.81 101 SER A C 1
ATOM 812 O O . SER A 1 101 ? -16.484 -2.605 11.080 1.00 89.81 101 SER A O 1
ATOM 814 N N . ALA A 1 102 ? -15.775 -3.274 9.055 1.00 90.50 102 ALA A N 1
ATOM 815 C CA . ALA A 1 102 ? -16.961 -2.892 8.297 1.00 90.50 102 ALA A CA 1
ATOM 816 C C . ALA A 1 102 ? -17.934 -4.065 8.050 1.00 90.50 102 ALA A C 1
ATOM 818 O O . ALA A 1 102 ? -18.781 -3.965 7.160 1.00 90.50 102 ALA A O 1
ATOM 819 N N . ASP A 1 103 ? -17.792 -5.173 8.789 1.00 91.25 103 ASP A N 1
ATOM 820 C CA . ASP A 1 103 ? -18.620 -6.384 8.696 1.00 91.25 103 ASP A CA 1
ATOM 821 C C . ASP A 1 103 ? -18.648 -7.025 7.291 1.00 91.25 103 ASP A C 1
ATOM 823 O O . ASP A 1 103 ? -19.651 -7.603 6.861 1.00 91.25 103 ASP A O 1
ATOM 827 N N . TRP A 1 104 ? -17.548 -6.925 6.534 1.00 93.81 104 TRP A N 1
ATOM 828 C CA . TRP A 1 104 ? -17.427 -7.622 5.252 1.00 93.81 104 TRP A CA 1
ATOM 829 C C . TRP A 1 104 ? -17.169 -9.114 5.454 1.00 93.81 104 TRP A C 1
ATOM 831 O O . TRP A 1 104 ? -16.314 -9.526 6.236 1.00 93.81 104 TRP A O 1
ATOM 841 N N . ASP A 1 105 ? -17.844 -9.921 4.640 1.00 93.88 105 ASP A N 1
ATOM 842 C CA . ASP A 1 105 ? -17.536 -11.336 4.479 1.00 93.88 105 ASP A CA 1
ATOM 843 C C . ASP A 1 105 ? -16.237 -11.500 3.666 1.00 93.88 105 ASP A C 1
ATOM 845 O O . ASP A 1 105 ? -16.190 -11.239 2.456 1.00 93.88 105 ASP A O 1
ATOM 849 N N . ILE A 1 106 ? -15.177 -11.932 4.354 1.00 93.56 106 ILE A N 1
ATOM 850 C CA . ILE A 1 106 ? -13.840 -12.123 3.785 1.00 93.56 106 ILE A CA 1
ATOM 851 C C . ILE A 1 106 ? -13.807 -13.282 2.779 1.00 93.56 106 ILE A C 1
ATOM 853 O O . ILE A 1 106 ? -13.088 -13.187 1.785 1.00 93.56 106 ILE A O 1
ATOM 857 N N . ASP A 1 107 ? -14.606 -14.334 2.972 1.00 92.31 107 ASP A N 1
ATOM 858 C CA . ASP A 1 107 ? -14.724 -15.457 2.034 1.00 92.31 107 ASP A CA 1
ATOM 859 C C . ASP A 1 107 ? -15.318 -15.005 0.707 1.00 92.31 107 ASP A C 1
ATOM 861 O O . ASP A 1 107 ? -14.778 -15.277 -0.375 1.00 92.31 107 ASP A O 1
ATOM 865 N N . THR A 1 108 ? -16.414 -14.255 0.795 1.00 92.94 108 THR A N 1
ATOM 866 C CA . THR A 1 108 ? -17.068 -13.679 -0.377 1.00 92.94 108 THR A CA 1
ATOM 867 C C . THR A 1 108 ? -16.143 -12.675 -1.074 1.00 92.94 108 THR A C 1
ATOM 869 O O . THR A 1 108 ? -16.047 -12.671 -2.305 1.00 92.94 108 THR A O 1
ATOM 872 N N . ALA A 1 109 ? -15.413 -11.851 -0.314 1.00 93.38 109 ALA A N 1
ATOM 873 C CA . ALA A 1 109 ? -14.456 -10.895 -0.865 1.00 93.38 109 ALA A CA 1
ATOM 874 C C . ALA A 1 109 ? -13.282 -11.588 -1.580 1.00 93.38 109 ALA A C 1
ATOM 876 O O . ALA A 1 109 ? -12.994 -11.239 -2.726 1.00 93.38 109 ALA A O 1
ATOM 877 N N . ALA A 1 110 ? -12.662 -12.604 -0.973 1.00 93.88 110 ALA A N 1
ATOM 878 C CA . ALA A 1 110 ? -11.586 -13.379 -1.594 1.00 93.88 110 ALA A CA 1
ATOM 879 C C . ALA A 1 110 ? -12.066 -14.081 -2.879 1.00 93.88 110 ALA A C 1
ATOM 881 O O . ALA A 1 110 ? -11.431 -13.968 -3.928 1.00 93.88 110 ALA A O 1
ATOM 882 N N . SER A 1 111 ? -13.252 -14.696 -2.841 1.00 92.31 111 SER A N 1
ATOM 883 C CA . SER A 1 111 ? -13.871 -15.353 -4.004 1.00 92.31 111 SER A CA 1
ATOM 884 C C . SER A 1 111 ? -14.231 -14.381 -5.136 1.00 92.31 111 SER A C 1
ATOM 886 O O . SER A 1 111 ? -14.338 -14.781 -6.298 1.00 92.31 111 SER A O 1
ATOM 888 N N . SER A 1 112 ? -14.439 -13.099 -4.816 1.00 92.25 112 SER A N 1
ATOM 889 C CA . SER A 1 112 ? -14.677 -12.050 -5.812 1.00 92.25 112 SER A CA 1
ATOM 890 C C . SER A 1 112 ? -13.406 -11.630 -6.558 1.00 92.25 112 SER A C 1
ATOM 892 O O . SER A 1 112 ? -13.507 -11.185 -7.701 1.00 92.25 112 SER A O 1
ATOM 894 N N . ILE A 1 113 ? -12.232 -11.807 -5.937 1.00 92.00 113 ILE A N 1
ATOM 895 C CA . ILE A 1 113 ? -10.926 -11.538 -6.546 1.00 92.00 113 ILE A CA 1
ATOM 896 C C . ILE A 1 113 ? -10.573 -12.655 -7.526 1.00 92.00 113 ILE A C 1
ATOM 898 O O . ILE A 1 113 ? -10.336 -12.391 -8.702 1.00 92.00 113 ILE A O 1
ATOM 902 N N . GLU A 1 114 ? -10.557 -13.901 -7.050 1.00 86.94 114 GLU A N 1
ATOM 903 C CA . GLU A 1 114 ? -10.213 -15.064 -7.863 1.00 86.94 114 GLU A CA 1
ATOM 904 C C . GLU A 1 114 ? -11.138 -16.231 -7.513 1.00 86.94 114 GLU A C 1
ATOM 906 O O . GLU A 1 114 ? -11.210 -16.686 -6.372 1.00 86.94 114 GLU A O 1
ATOM 911 N N . ARG A 1 115 ? -11.869 -16.730 -8.514 1.00 88.19 115 ARG A N 1
ATOM 912 C CA . ARG A 1 115 ? -12.873 -17.781 -8.306 1.00 88.19 115 ARG A CA 1
ATOM 913 C C . ARG A 1 115 ? -12.241 -19.168 -8.310 1.00 88.19 115 ARG A C 1
ATOM 915 O O . ARG A 1 115 ? -11.382 -19.472 -9.143 1.00 88.19 115 ARG A O 1
ATOM 922 N N . GLY A 1 116 ? -12.765 -20.046 -7.457 1.00 84.62 116 GLY A N 1
ATOM 923 C CA . GLY A 1 116 ? -12.396 -21.464 -7.437 1.00 84.62 116 GLY A CA 1
ATOM 924 C C . GLY A 1 116 ? -10.986 -21.726 -6.907 1.00 84.62 116 GLY A C 1
ATOM 925 O O . GLY A 1 116 ? -10.354 -22.688 -7.332 1.00 84.62 116 GLY A O 1
ATOM 926 N N . VAL A 1 117 ? -10.478 -20.855 -6.032 1.00 86.94 117 VAL A N 1
ATOM 927 C CA . VAL A 1 117 ? -9.253 -21.117 -5.271 1.00 86.94 117 VAL A CA 1
ATOM 928 C C . VAL A 1 117 ? -9.614 -21.982 -4.069 1.00 86.94 117 VAL A C 1
ATOM 930 O O . VAL A 1 117 ? -10.558 -21.676 -3.343 1.00 86.94 117 VAL A O 1
ATOM 933 N N . VAL A 1 118 ? -8.870 -23.069 -3.875 1.00 85.44 118 VAL A N 1
ATOM 934 C CA . VAL A 1 118 ? -8.985 -23.922 -2.690 1.00 85.44 118 VAL A CA 1
ATOM 935 C C . VAL A 1 118 ? -7.911 -23.481 -1.706 1.00 85.44 118 VAL A C 1
ATOM 937 O O . VAL A 1 118 ? -6.724 -23.563 -2.011 1.00 85.44 118 VAL A O 1
ATOM 940 N N . TYR A 1 119 ? -8.334 -22.985 -0.548 1.00 87.00 119 TYR A N 1
ATOM 941 C CA . TYR A 1 119 ? -7.440 -22.559 0.527 1.00 87.00 119 TYR A CA 1
ATOM 942 C C . TYR A 1 119 ? -7.237 -23.712 1.508 1.00 87.00 119 TYR A C 1
ATOM 944 O O . TYR A 1 119 ? -8.210 -24.361 1.896 1.00 87.00 119 TYR A O 1
ATOM 952 N N . ARG A 1 120 ? -5.987 -23.977 1.909 1.00 84.56 120 ARG A N 1
ATOM 953 C CA . ARG A 1 120 ? -5.674 -25.043 2.872 1.00 84.56 120 ARG A CA 1
ATOM 954 C C . ARG A 1 120 ? -6.043 -24.609 4.291 1.00 84.56 120 ARG A C 1
ATOM 956 O O . ARG A 1 120 ? -6.576 -25.408 5.058 1.00 84.56 120 ARG A O 1
ATOM 963 N N . LYS A 1 121 ? -5.784 -23.345 4.625 1.00 87.94 121 LYS A N 1
ATOM 964 C CA . LYS A 1 121 ? -6.127 -22.696 5.896 1.00 87.94 121 LYS A CA 1
ATOM 965 C C . LYS A 1 121 ? -7.021 -21.488 5.643 1.00 87.94 121 LYS A C 1
ATOM 967 O O . LYS A 1 121 ? -6.971 -20.866 4.585 1.00 87.94 121 LYS A O 1
ATOM 972 N N . GLU A 1 122 ? -7.813 -21.118 6.643 1.00 83.62 122 GLU A N 1
ATOM 973 C CA . GLU A 1 122 ? -8.646 -19.913 6.580 1.00 83.62 122 GLU A CA 1
ATOM 974 C C . GLU A 1 122 ? -7.807 -18.645 6.349 1.00 83.62 122 GLU A C 1
ATOM 976 O O . GLU A 1 122 ? -8.170 -17.803 5.526 1.00 83.62 122 GLU A O 1
ATOM 981 N N . ASP A 1 123 ? -6.643 -18.568 6.998 1.00 86.25 123 ASP A N 1
ATOM 982 C CA . ASP A 1 123 ? -5.706 -17.452 6.869 1.00 86.25 123 ASP A CA 1
ATOM 983 C C . ASP A 1 123 ? -5.070 -17.345 5.470 1.00 86.25 123 ASP A C 1
ATOM 985 O O . ASP A 1 123 ? -4.660 -16.253 5.076 1.00 86.25 123 ASP A O 1
ATOM 989 N N . ASP A 1 124 ? -5.058 -18.418 4.665 1.00 89.62 124 ASP A N 1
ATOM 990 C CA . ASP A 1 124 ? -4.480 -18.402 3.310 1.00 89.62 124 ASP A CA 1
ATOM 991 C C . ASP A 1 124 ? -5.284 -17.516 2.342 1.00 89.62 124 ASP A C 1
ATOM 993 O O . ASP A 1 124 ? -4.780 -17.110 1.292 1.00 89.62 124 ASP A O 1
ATOM 997 N N . LYS A 1 125 ? -6.524 -17.145 2.694 1.00 90.56 125 LYS A N 1
ATOM 998 C CA . LYS A 1 125 ? -7.332 -16.174 1.930 1.00 90.56 125 LYS A CA 1
ATOM 999 C C . LYS A 1 125 ? -6.620 -14.832 1.785 1.00 90.56 125 LYS A C 1
ATOM 1001 O O . LYS A 1 125 ? -6.841 -14.126 0.802 1.00 90.56 125 LYS A O 1
ATOM 1006 N N . TRP A 1 126 ? -5.714 -14.518 2.713 1.00 91.94 126 TRP A N 1
ATOM 1007 C CA . TRP A 1 126 ? -4.744 -13.432 2.611 1.00 91.94 126 TRP A CA 1
ATOM 1008 C C . TRP A 1 126 ? -4.111 -13.309 1.219 1.00 91.94 126 TRP A C 1
ATOM 1010 O O . TRP A 1 126 ? -4.053 -12.212 0.657 1.00 91.94 126 TRP A O 1
ATOM 1020 N N . PHE A 1 127 ? -3.674 -14.434 0.642 1.00 92.00 127 PHE A N 1
ATOM 1021 C CA . PHE A 1 127 ? -2.949 -14.451 -0.626 1.00 92.00 127 PHE A CA 1
ATOM 1022 C C . PHE A 1 127 ? -3.803 -13.963 -1.799 1.00 92.00 127 PHE A C 1
ATOM 1024 O O . PHE A 1 127 ? -3.262 -13.439 -2.771 1.00 92.00 127 PHE A O 1
ATOM 1031 N N . ALA A 1 128 ? -5.135 -14.061 -1.712 1.00 94.12 128 ALA A N 1
ATOM 1032 C CA . ALA A 1 128 ? -6.025 -13.484 -2.717 1.00 94.12 128 ALA A CA 1
ATOM 1033 C C . ALA A 1 128 ? -5.920 -11.954 -2.731 1.00 94.12 128 ALA A C 1
ATOM 1035 O O . ALA A 1 128 ? -5.740 -11.345 -3.787 1.00 94.12 128 ALA A O 1
ATOM 1036 N N . PHE A 1 129 ? -5.969 -11.334 -1.551 1.00 95.50 129 PHE A N 1
ATOM 1037 C CA . PHE A 1 129 ? -5.838 -9.888 -1.405 1.00 95.50 129 PHE A CA 1
ATOM 1038 C C . PHE A 1 129 ? -4.435 -9.421 -1.789 1.00 95.50 129 PHE A C 1
ATOM 1040 O O . PHE A 1 129 ? -4.299 -8.464 -2.547 1.00 95.50 129 PHE A O 1
ATOM 1047 N N . GLU A 1 130 ? -3.392 -10.118 -1.340 1.00 95.00 130 GLU A N 1
ATOM 1048 C CA . GLU A 1 130 ? -2.014 -9.793 -1.716 1.00 95.00 130 GLU A CA 1
ATOM 1049 C C . GLU A 1 130 ? -1.790 -9.888 -3.231 1.00 95.00 130 GLU A C 1
ATOM 1051 O O . GLU A 1 130 ? -1.237 -8.961 -3.827 1.00 95.00 130 GLU A O 1
ATOM 1056 N N . SER A 1 131 ? -2.296 -10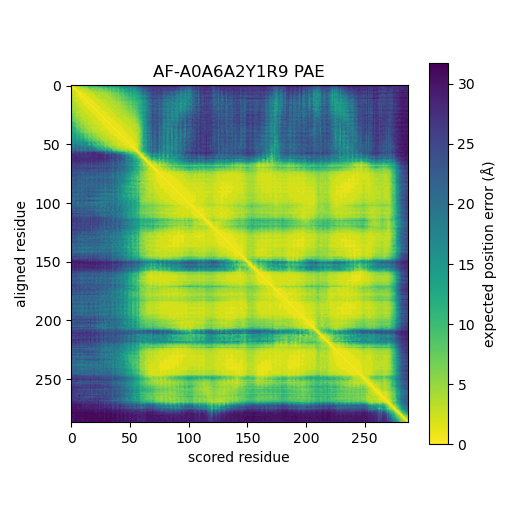.943 -3.874 1.00 93.19 131 SER A N 1
ATOM 1057 C CA . SER A 1 131 ? -2.260 -11.102 -5.332 1.00 93.19 131 SER A CA 1
ATOM 1058 C C . SER A 1 131 ? -2.976 -9.955 -6.051 1.00 93.19 131 SER A C 1
ATOM 1060 O O . SER A 1 131 ? -2.409 -9.356 -6.968 1.00 93.19 131 SER A O 1
ATOM 1062 N N . PHE A 1 132 ? -4.179 -9.576 -5.601 1.00 95.19 132 PHE A N 1
ATOM 1063 C CA . PHE A 1 132 ? -4.921 -8.437 -6.150 1.00 95.19 132 PHE A CA 1
ATOM 1064 C C . PHE A 1 132 ? -4.133 -7.125 -6.047 1.00 95.19 132 PHE A C 1
ATOM 1066 O O . PHE A 1 132 ? -3.982 -6.412 -7.044 1.00 95.19 132 PHE A O 1
ATOM 1073 N N . ILE A 1 133 ? -3.590 -6.821 -4.863 1.00 96.75 133 ILE A N 1
ATOM 1074 C CA . ILE A 1 133 ? -2.798 -5.608 -4.642 1.00 96.75 133 ILE A CA 1
ATOM 1075 C C . ILE A 1 133 ? -1.555 -5.612 -5.527 1.00 96.75 133 ILE A C 1
ATOM 1077 O O . ILE A 1 133 ? -1.294 -4.622 -6.210 1.00 96.75 133 ILE A O 1
ATOM 1081 N N . CYS A 1 134 ? -0.806 -6.715 -5.569 1.00 95.56 134 CYS A N 1
ATOM 1082 C CA . CYS A 1 134 ? 0.360 -6.847 -6.436 1.00 95.56 134 CYS A CA 1
ATOM 1083 C C . CYS A 1 134 ? -0.015 -6.646 -7.910 1.00 95.56 134 CYS A C 1
ATOM 1085 O O . CYS A 1 134 ? 0.626 -5.858 -8.606 1.00 95.56 134 CYS A O 1
ATOM 1087 N N . MET A 1 135 ? -1.085 -7.284 -8.382 1.00 93.81 135 MET A N 1
ATOM 1088 C CA . MET A 1 135 ? -1.537 -7.159 -9.764 1.00 93.81 135 MET A CA 1
ATOM 1089 C C . MET A 1 135 ? -1.856 -5.705 -10.125 1.00 93.81 135 MET A C 1
ATOM 1091 O O . MET A 1 135 ? -1.341 -5.198 -11.123 1.00 93.81 135 MET A O 1
ATOM 1095 N N . GLU A 1 136 ? -2.650 -5.003 -9.316 1.00 95.50 136 GLU A N 1
ATOM 1096 C CA . GLU A 1 136 ? -3.016 -3.619 -9.618 1.00 95.50 136 GLU A CA 1
ATOM 1097 C C . GLU A 1 136 ? -1.844 -2.650 -9.418 1.00 95.50 136 GLU A C 1
ATOM 1099 O O . GLU A 1 136 ? -1.643 -1.758 -10.246 1.00 95.50 136 GLU A O 1
ATOM 1104 N N . MET A 1 137 ? -0.989 -2.842 -8.410 1.00 97.00 137 MET A N 1
ATOM 1105 C CA . MET A 1 137 ? 0.171 -1.974 -8.174 1.00 97.00 137 MET A CA 1
ATOM 1106 C C . MET A 1 137 ? 1.248 -2.112 -9.257 1.00 97.00 137 MET A C 1
ATOM 1108 O O . MET A 1 137 ? 1.749 -1.095 -9.746 1.00 97.00 137 MET A O 1
ATOM 1112 N N . PHE A 1 138 ? 1.553 -3.336 -9.696 1.00 96.00 138 PHE A N 1
ATOM 1113 C CA . PHE A 1 138 ? 2.576 -3.623 -10.711 1.00 96.00 138 PHE A CA 1
ATOM 1114 C C . PHE A 1 138 ? 2.043 -3.616 -12.153 1.00 96.00 138 PHE A C 1
ATOM 1116 O O . PHE A 1 138 ? 2.803 -3.773 -13.112 1.00 96.00 138 PHE A O 1
ATOM 1123 N N . LYS A 1 139 ? 0.746 -3.366 -12.354 1.00 94.06 139 LYS A N 1
ATOM 1124 C CA . LYS A 1 139 ? 0.145 -3.218 -13.685 1.00 94.06 139 LYS A CA 1
ATOM 1125 C C . LYS A 1 139 ? 0.901 -2.198 -14.534 1.00 94.06 139 LYS A C 1
ATOM 1127 O O . LYS A 1 139 ? 0.955 -1.021 -14.175 1.00 94.06 139 LYS A O 1
ATOM 1132 N N . ALA A 1 140 ? 1.422 -2.657 -15.674 1.00 93.44 140 ALA A N 1
ATOM 1133 C CA . ALA A 1 140 ? 2.268 -1.914 -16.617 1.00 93.44 140 ALA A CA 1
ATOM 1134 C C . ALA A 1 140 ? 3.682 -1.536 -16.117 1.00 93.44 140 ALA A C 1
ATOM 1136 O O . ALA A 1 140 ? 4.291 -0.632 -16.685 1.00 93.44 140 ALA A O 1
ATOM 1137 N N . PHE A 1 141 ? 4.238 -2.249 -15.130 1.00 94.25 141 PHE A N 1
ATOM 1138 C CA . PHE A 1 141 ? 5.599 -2.024 -14.609 1.00 94.25 141 PHE A CA 1
ATOM 1139 C C . PHE A 1 141 ? 6.697 -2.128 -15.683 1.00 94.25 141 PHE A C 1
ATOM 1141 O O . PHE A 1 141 ? 7.655 -1.371 -15.665 1.00 94.25 141 PHE A O 1
ATOM 1148 N N . HIS A 1 142 ? 6.535 -2.980 -16.700 1.00 91.31 142 HIS A N 1
ATOM 1149 C CA . HIS A 1 142 ? 7.478 -3.070 -17.829 1.00 91.31 142 HIS A CA 1
ATOM 1150 C C . HIS A 1 142 ? 7.512 -1.811 -18.722 1.00 91.31 142 HIS A C 1
ATOM 1152 O O . HIS A 1 142 ? 8.324 -1.726 -19.642 1.00 91.31 142 HIS A O 1
ATOM 1158 N N . ARG A 1 143 ? 6.617 -0.834 -18.511 1.00 91.19 143 ARG A N 1
ATOM 1159 C CA . ARG A 1 143 ? 6.523 0.387 -19.324 1.00 91.19 143 ARG A CA 1
ATOM 1160 C C . ARG A 1 143 ? 7.008 1.598 -18.531 1.00 91.19 143 ARG A C 1
ATOM 1162 O O . ARG A 1 143 ? 6.613 1.752 -17.375 1.00 91.19 143 ARG A O 1
ATOM 1169 N N . PRO A 1 144 ? 7.774 2.521 -19.145 1.00 90.75 144 PRO A N 1
ATOM 1170 C CA . PRO A 1 144 ? 8.167 3.768 -18.500 1.00 90.75 144 PRO A CA 1
ATOM 1171 C C . PRO A 1 144 ? 6.971 4.474 -17.855 1.00 90.75 144 PRO A C 1
ATOM 1173 O O . PRO A 1 144 ? 5.936 4.681 -18.497 1.00 90.75 144 PRO A O 1
ATOM 1176 N N . TYR A 1 145 ? 7.122 4.850 -16.585 1.00 91.94 145 TYR A N 1
ATOM 1177 C CA . TYR A 1 145 ? 6.093 5.530 -15.796 1.00 91.94 145 TYR A CA 1
ATOM 1178 C C . TYR A 1 145 ? 4.733 4.815 -15.799 1.00 91.94 145 TYR A C 1
ATOM 1180 O O . TYR A 1 145 ? 3.710 5.494 -15.824 1.00 91.94 145 TYR A O 1
ATOM 1188 N N . PHE A 1 146 ? 4.690 3.479 -15.844 1.00 92.88 146 PHE A N 1
ATOM 1189 C CA . PHE A 1 146 ? 3.443 2.702 -15.855 1.00 92.88 146 PHE A CA 1
ATOM 1190 C C . PHE A 1 146 ? 2.451 3.119 -16.959 1.00 92.88 146 PHE A C 1
ATOM 1192 O O . PHE A 1 146 ? 1.242 2.972 -16.816 1.00 92.88 146 PHE A O 1
ATOM 1199 N N . SER A 1 147 ? 2.946 3.670 -18.074 1.00 89.00 147 SER A N 1
ATOM 1200 C CA . SER A 1 147 ? 2.122 4.237 -19.159 1.00 89.00 147 SER A CA 1
ATOM 1201 C C . SER A 1 147 ? 1.230 5.424 -18.773 1.00 89.00 147 SER A C 1
ATOM 1203 O O . SER A 1 147 ? 0.299 5.746 -19.510 1.00 89.00 147 SER A O 1
ATOM 1205 N N . LEU A 1 148 ? 1.533 6.140 -17.684 1.00 85.31 148 LEU A N 1
ATOM 1206 C CA . LEU A 1 148 ? 0.761 7.313 -17.235 1.00 85.31 148 LEU A CA 1
ATOM 1207 C C . LEU A 1 148 ? 0.646 8.430 -18.287 1.00 85.31 148 LEU A C 1
ATOM 1209 O O . LEU A 1 148 ? -0.254 9.260 -18.209 1.00 85.31 148 LEU A O 1
ATOM 1213 N N . PHE A 1 149 ? 1.566 8.474 -19.251 1.00 80.50 149 PHE A N 1
ATOM 1214 C CA . PHE A 1 149 ? 1.606 9.471 -20.326 1.00 80.50 149 PHE A CA 1
ATOM 1215 C C . PHE A 1 149 ? 1.123 8.931 -21.683 1.00 80.50 149 PHE A C 1
ATOM 1217 O O . PHE A 1 149 ? 1.301 9.598 -22.701 1.00 80.50 149 PHE A O 1
ATOM 1224 N N . GLY A 1 150 ? 0.557 7.721 -21.736 1.00 77.88 150 GLY A N 1
ATOM 1225 C CA . GLY A 1 150 ? 0.155 7.093 -22.995 1.00 77.88 150 GLY A CA 1
ATOM 1226 C C . GLY A 1 150 ? 1.327 6.939 -23.975 1.00 77.88 150 GLY A C 1
ATOM 1227 O O . GLY A 1 150 ? 2.420 6.522 -23.592 1.00 77.88 150 GLY A O 1
ATOM 1228 N N . LYS A 1 151 ? 1.104 7.273 -25.254 1.00 68.00 151 LYS A N 1
ATOM 1229 C CA . LYS A 1 151 ? 2.105 7.126 -26.331 1.00 68.00 151 LYS A CA 1
ATOM 1230 C C . LYS A 1 151 ? 3.137 8.267 -26.392 1.00 68.00 151 LYS A C 1
ATOM 1232 O O . LYS A 1 151 ? 4.115 8.152 -27.121 1.00 68.00 151 LYS A O 1
ATOM 1237 N N . SER A 1 152 ? 2.955 9.352 -25.639 1.00 65.44 152 SER A N 1
ATOM 1238 C CA . SER A 1 152 ? 3.730 10.594 -25.777 1.00 65.44 152 SER A CA 1
ATOM 1239 C C . SER A 1 152 ? 4.763 10.781 -24.658 1.00 65.44 152 SER A C 1
ATOM 1241 O O . SER A 1 152 ? 4.690 11.738 -23.884 1.00 65.44 152 SER A O 1
ATOM 1243 N N . ILE A 1 153 ? 5.729 9.865 -24.542 1.00 72.94 153 ILE A N 1
ATOM 1244 C CA . ILE A 1 153 ? 6.867 10.024 -23.620 1.00 72.94 153 ILE A CA 1
ATOM 1245 C C . ILE A 1 153 ? 8.069 10.535 -24.423 1.00 72.94 153 ILE A C 1
ATOM 1247 O O . ILE A 1 153 ? 8.582 9.773 -25.245 1.00 72.94 153 ILE A O 1
ATOM 1251 N N . PRO A 1 154 ? 8.542 11.776 -24.185 1.00 73.44 154 PRO A N 1
ATOM 1252 C CA . PRO A 1 154 ? 9.761 12.285 -24.804 1.00 73.44 154 PRO A CA 1
ATOM 1253 C C . PRO A 1 154 ? 10.937 11.346 -24.543 1.00 73.44 154 PRO A C 1
ATOM 1255 O O . PRO A 1 154 ? 11.098 10.853 -23.426 1.00 73.44 154 PRO A O 1
ATOM 1258 N N . GLU A 1 155 ? 11.768 11.125 -25.554 1.00 69.25 155 GLU A N 1
ATOM 1259 C CA . GLU A 1 155 ? 12.859 10.147 -25.517 1.00 69.25 155 GLU A CA 1
ATOM 1260 C C . GLU A 1 155 ? 13.849 10.412 -24.372 1.00 69.25 155 GLU A C 1
ATOM 1262 O O . GLU A 1 155 ? 14.181 9.499 -23.618 1.00 69.25 155 GLU A O 1
ATOM 1267 N N . GLY A 1 156 ? 14.165 11.685 -24.105 1.00 69.62 156 GLY A N 1
ATOM 1268 C CA . GLY A 1 156 ? 15.001 12.089 -22.968 1.00 69.62 156 GLY A CA 1
ATOM 1269 C C . GLY A 1 156 ? 14.443 11.712 -21.588 1.00 69.62 156 GLY A C 1
ATOM 1270 O O . GLY A 1 156 ? 15.206 11.556 -20.643 1.00 69.62 156 GLY A O 1
ATOM 1271 N N . LYS A 1 157 ? 13.127 11.483 -21.447 1.00 74.94 157 LYS A N 1
ATOM 1272 C CA . LYS A 1 157 ? 12.519 11.031 -20.178 1.00 74.94 157 LYS A CA 1
ATOM 1273 C C . LYS A 1 157 ? 12.650 9.526 -19.939 1.00 74.94 157 LYS A C 1
ATOM 1275 O O . LYS A 1 157 ? 12.230 9.069 -18.875 1.00 74.94 157 LYS A O 1
ATOM 1280 N N . LYS A 1 158 ? 13.177 8.771 -20.908 1.00 77.50 158 LYS A N 1
ATOM 1281 C CA . LYS A 1 158 ? 13.438 7.329 -20.797 1.00 77.50 158 LYS A CA 1
ATOM 1282 C C . LYS A 1 158 ? 14.870 7.019 -20.348 1.00 77.50 158 LYS A C 1
ATOM 1284 O O . LYS A 1 158 ? 15.173 5.860 -20.100 1.00 77.50 158 LYS A O 1
ATOM 1289 N N . HIS A 1 159 ? 15.733 8.032 -20.252 1.00 86.00 159 HIS A N 1
ATOM 1290 C CA . HIS A 1 159 ? 17.135 7.843 -19.900 1.00 86.00 159 HIS A CA 1
ATOM 1291 C C . HIS A 1 159 ? 17.285 7.312 -18.456 1.00 86.00 159 HIS A C 1
ATOM 1293 O O . HIS A 1 159 ? 16.630 7.858 -17.561 1.00 86.00 159 HIS A O 1
ATOM 1299 N N . PRO A 1 160 ? 18.161 6.320 -18.195 1.00 90.12 160 PRO A N 1
ATOM 1300 C CA . PRO A 1 160 ? 18.352 5.727 -16.864 1.00 90.12 160 PRO A CA 1
ATOM 1301 C C . PRO A 1 160 ? 18.622 6.750 -15.756 1.00 90.12 160 PRO A C 1
ATOM 1303 O O . PRO A 1 160 ? 18.028 6.676 -14.682 1.00 90.12 160 PRO A O 1
ATOM 1306 N N . GLN A 1 161 ? 19.429 7.775 -16.056 1.00 92.12 161 GLN A N 1
ATOM 1307 C CA . GLN A 1 161 ? 19.708 8.885 -15.134 1.00 92.12 161 GLN A CA 1
ATOM 1308 C C . GLN A 1 161 ? 18.433 9.581 -14.637 1.00 92.12 161 GLN A C 1
ATOM 1310 O O . GLN A 1 161 ? 18.316 9.863 -13.454 1.00 92.12 161 GLN A O 1
ATOM 1315 N N . VAL A 1 162 ? 17.435 9.796 -15.502 1.00 92.56 162 VAL A N 1
ATOM 1316 C CA . VAL A 1 162 ? 16.188 10.476 -15.107 1.00 92.56 162 VAL A CA 1
ATOM 1317 C C . VAL A 1 162 ? 15.412 9.650 -14.083 1.00 92.56 162 VAL A C 1
ATOM 1319 O O . VAL A 1 162 ? 14.775 10.208 -13.190 1.00 92.56 162 VAL A O 1
ATOM 1322 N N . PHE A 1 163 ? 15.438 8.323 -14.204 1.00 93.62 163 PHE A N 1
ATOM 1323 C CA . PHE A 1 163 ? 14.816 7.446 -13.219 1.00 93.62 163 PHE A CA 1
ATOM 1324 C C . PHE A 1 163 ? 15.620 7.389 -11.921 1.00 93.62 163 PHE A C 1
ATOM 1326 O O . PHE A 1 163 ? 15.024 7.411 -10.846 1.00 93.62 163 PHE A O 1
ATOM 1333 N N . PHE A 1 164 ? 16.948 7.396 -12.013 1.00 93.81 164 PHE A N 1
ATOM 1334 C CA . PHE A 1 164 ? 17.831 7.455 -10.855 1.00 93.81 164 PHE A CA 1
ATOM 1335 C C . PHE A 1 164 ? 17.650 8.738 -10.036 1.00 93.81 164 PHE A C 1
ATOM 1337 O O . PHE A 1 164 ? 17.442 8.675 -8.828 1.00 93.81 164 PHE A O 1
ATOM 1344 N N . ASP A 1 165 ? 17.620 9.898 -10.692 1.00 92.75 165 ASP A N 1
ATOM 1345 C CA . ASP A 1 165 ? 17.414 11.185 -10.023 1.00 92.75 165 ASP A CA 1
ATOM 1346 C C . ASP A 1 165 ? 16.062 11.212 -9.296 1.00 92.75 165 ASP A C 1
ATOM 1348 O O . ASP A 1 165 ? 15.963 11.652 -8.152 1.00 92.75 165 ASP A O 1
ATOM 1352 N N . ARG A 1 166 ? 15.014 10.661 -9.926 1.00 93.00 166 ARG A N 1
ATOM 1353 C CA . ARG A 1 166 ? 13.684 10.516 -9.309 1.00 93.00 166 ARG A CA 1
ATOM 1354 C C . ARG A 1 166 ? 13.678 9.553 -8.129 1.00 93.00 166 ARG A C 1
ATOM 1356 O O . ARG A 1 166 ? 12.911 9.770 -7.192 1.00 93.00 166 ARG A O 1
ATOM 1363 N N . PHE A 1 167 ? 14.463 8.479 -8.201 1.00 93.69 167 PHE A N 1
ATOM 1364 C CA . PHE A 1 167 ? 14.657 7.573 -7.077 1.00 93.69 167 PHE A CA 1
ATOM 1365 C C . PHE A 1 167 ? 15.261 8.345 -5.904 1.00 93.69 167 PHE A C 1
ATOM 1367 O O . PHE A 1 167 ? 14.624 8.409 -4.859 1.00 93.69 167 PHE A O 1
ATOM 1374 N N . MET A 1 168 ? 16.402 9.012 -6.097 1.00 91.56 168 MET A N 1
ATOM 1375 C CA . MET A 1 168 ? 17.091 9.761 -5.036 1.00 91.56 168 MET A CA 1
ATOM 1376 C C . MET A 1 168 ? 16.215 10.872 -4.434 1.00 91.56 168 MET A C 1
ATOM 1378 O O . MET A 1 168 ? 16.149 11.033 -3.212 1.00 91.56 168 MET A O 1
ATOM 1382 N N . GLU A 1 169 ? 15.479 11.595 -5.282 1.00 92.00 169 GLU A N 1
ATOM 1383 C CA . GLU A 1 169 ? 14.579 12.673 -4.865 1.00 92.00 169 GLU A CA 1
ATOM 1384 C C . GLU A 1 169 ? 13.458 12.176 -3.937 1.00 92.00 169 GLU A C 1
ATOM 1386 O O . GLU A 1 169 ? 13.174 12.798 -2.917 1.00 92.00 169 GLU A O 1
ATOM 1391 N N . LEU A 1 170 ? 12.796 11.067 -4.283 1.00 91.50 170 LEU A N 1
ATOM 1392 C CA . LEU A 1 170 ? 11.682 10.544 -3.487 1.00 91.50 170 LEU A CA 1
ATOM 1393 C C . LEU A 1 170 ? 12.160 9.680 -2.311 1.00 91.50 170 LEU A C 1
ATOM 1395 O O . LEU A 1 170 ? 11.473 9.595 -1.293 1.00 91.50 170 LEU A O 1
ATOM 1399 N N . ASN A 1 171 ? 13.316 9.027 -2.440 1.00 88.44 171 ASN A N 1
ATOM 1400 C CA . ASN A 1 171 ? 13.877 8.148 -1.418 1.00 88.44 171 ASN A CA 1
ATOM 1401 C C . ASN A 1 171 ? 14.134 8.894 -0.102 1.00 88.44 171 ASN A C 1
ATOM 1403 O O . ASN A 1 171 ? 13.740 8.418 0.965 1.00 88.44 171 ASN A O 1
ATOM 1407 N N . SER A 1 172 ? 14.714 10.090 -0.214 1.00 83.25 172 SER A N 1
ATOM 1408 C CA . SER A 1 172 ? 15.154 10.939 0.900 1.00 83.25 172 SER A CA 1
ATOM 1409 C C . SER A 1 172 ? 14.020 11.628 1.671 1.00 83.25 172 SER A C 1
ATOM 1411 O O . SER A 1 172 ? 14.243 12.124 2.774 1.00 83.25 172 SER A O 1
ATOM 1413 N N . LEU A 1 173 ? 12.797 11.648 1.129 1.00 86.62 173 LEU A N 1
ATOM 1414 C CA . LEU A 1 173 ? 11.658 12.378 1.693 1.00 86.62 173 LEU A CA 1
ATOM 1415 C C . LEU A 1 173 ? 10.552 11.441 2.174 1.00 86.62 173 LEU A C 1
ATOM 1417 O O . LEU A 1 173 ? 10.291 10.392 1.577 1.00 86.62 173 LEU A O 1
ATOM 1421 N N . LYS A 1 174 ? 9.820 11.827 3.223 1.00 86.25 174 LYS A N 1
ATOM 1422 C CA . LYS A 1 174 ? 8.617 11.081 3.617 1.00 86.25 174 LYS A CA 1
ATOM 1423 C C . LYS A 1 174 ? 7.536 11.240 2.552 1.00 86.25 174 LYS A C 1
ATOM 1425 O O . LYS A 1 174 ? 7.360 12.319 1.987 1.00 86.25 174 LYS A O 1
ATOM 1430 N N . CYS A 1 175 ? 6.764 10.179 2.301 1.00 89.31 175 CYS A N 1
ATOM 1431 C CA . CYS A 1 175 ? 5.754 10.189 1.239 1.00 89.31 175 CYS A CA 1
ATOM 1432 C C . CYS A 1 175 ? 4.749 11.342 1.404 1.00 89.31 175 CYS A C 1
ATOM 1434 O O . CYS A 1 175 ? 4.458 12.063 0.451 1.00 89.31 175 CYS A O 1
ATOM 1436 N N . LYS A 1 176 ? 4.253 11.553 2.629 1.00 87.12 176 LYS A N 1
ATOM 1437 C CA . LYS A 1 176 ? 3.292 12.618 2.949 1.00 87.12 176 LYS A CA 1
ATOM 1438 C C . LYS A 1 176 ? 3.847 14.015 2.655 1.00 87.12 176 LYS A C 1
ATOM 1440 O O . LYS A 1 176 ? 3.169 14.824 2.028 1.00 87.12 176 LYS A O 1
ATOM 1445 N N . GLU A 1 177 ? 5.087 14.273 3.064 1.00 88.94 177 GLU A N 1
ATOM 1446 C CA . GLU A 1 177 ? 5.784 15.545 2.834 1.00 88.94 177 GLU A CA 1
ATOM 1447 C C . GLU A 1 177 ? 6.003 15.783 1.335 1.00 88.94 177 GLU A C 1
ATOM 1449 O O . GLU A 1 177 ? 5.705 16.861 0.821 1.00 88.94 177 GLU A O 1
ATOM 1454 N N . TYR A 1 178 ? 6.431 14.747 0.607 1.00 91.19 178 TYR A N 1
ATOM 1455 C CA . TYR A 1 178 ? 6.633 14.823 -0.837 1.00 91.19 178 TYR A CA 1
ATOM 1456 C C . TYR A 1 178 ? 5.337 15.151 -1.587 1.00 91.19 178 TYR A C 1
ATOM 1458 O O . TYR A 1 178 ? 5.325 16.005 -2.476 1.00 91.19 178 TYR A O 1
ATOM 1466 N N . LEU A 1 179 ? 4.232 14.488 -1.234 1.00 91.31 179 LEU A N 1
ATOM 1467 C CA . LEU A 1 179 ? 2.931 14.717 -1.863 1.00 91.31 179 LEU A CA 1
ATOM 1468 C C . LEU A 1 179 ? 2.389 16.123 -1.578 1.00 91.31 179 LEU A C 1
ATOM 1470 O O . LEU A 1 179 ? 1.804 16.725 -2.479 1.00 91.31 179 LEU A O 1
ATOM 1474 N N . ALA A 1 180 ? 2.626 16.662 -0.379 1.00 90.31 180 ALA A N 1
ATOM 1475 C CA . ALA A 1 180 ? 2.266 18.034 -0.029 1.00 90.31 180 ALA A CA 1
ATOM 1476 C C . ALA A 1 180 ? 3.112 19.069 -0.793 1.00 90.31 180 ALA A C 1
ATOM 1478 O O . ALA A 1 180 ? 2.575 20.046 -1.309 1.00 90.31 180 ALA A O 1
ATOM 1479 N N . MET A 1 181 ? 4.423 18.834 -0.920 1.00 92.25 181 MET A N 1
ATOM 1480 C CA . MET A 1 181 ? 5.340 19.732 -1.629 1.00 92.25 181 MET A CA 1
ATOM 1481 C C . MET A 1 181 ? 5.141 19.693 -3.153 1.00 92.25 181 MET A C 1
ATOM 1483 O O . MET A 1 181 ? 5.218 20.722 -3.824 1.00 92.25 181 MET A O 1
ATOM 1487 N N . LYS A 1 182 ? 4.901 18.506 -3.729 1.00 92.88 182 LYS A N 1
ATOM 1488 C CA . LYS A 1 182 ? 4.806 18.288 -5.184 1.00 92.88 182 LYS A CA 1
ATOM 1489 C C . LYS A 1 182 ? 3.532 17.522 -5.583 1.00 92.88 182 LYS A C 1
ATOM 1491 O O . LYS A 1 182 ? 3.622 16.448 -6.198 1.00 92.88 182 LYS A O 1
ATOM 1496 N N . PRO A 1 183 ? 2.330 18.094 -5.374 1.00 90.88 183 PRO A N 1
ATOM 1497 C CA . PRO A 1 183 ? 1.048 17.415 -5.621 1.00 90.88 183 PRO A CA 1
ATOM 1498 C C . PRO A 1 183 ? 0.779 17.105 -7.105 1.00 90.88 183 PRO A C 1
ATOM 1500 O O . PRO A 1 183 ? -0.038 16.243 -7.446 1.00 90.88 183 PRO A O 1
ATOM 1503 N N . LYS A 1 184 ? 1.484 17.774 -8.026 1.0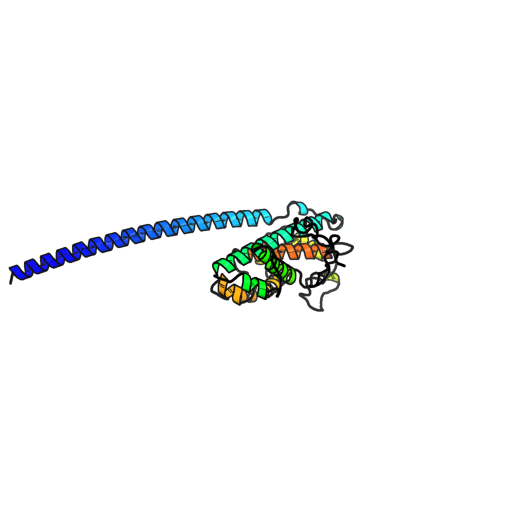0 90.88 184 LYS A N 1
ATOM 1504 C CA . LYS A 1 184 ? 1.378 17.571 -9.485 1.00 90.88 184 LYS A CA 1
ATOM 1505 C C . LYS A 1 184 ? 2.525 16.740 -10.084 1.00 90.88 184 LYS A C 1
ATOM 1507 O O . LYS A 1 184 ? 2.579 16.586 -11.307 1.00 90.88 184 LYS A O 1
ATOM 1512 N N . SER A 1 185 ? 3.420 16.199 -9.252 1.00 92.50 185 SER A N 1
ATOM 1513 C CA . SER A 1 185 ? 4.531 15.337 -9.686 1.00 92.50 185 SER A CA 1
ATOM 1514 C C . SER A 1 185 ? 4.050 14.068 -10.400 1.00 92.50 185 SER A C 1
ATOM 1516 O O . SER A 1 185 ? 2.884 13.674 -10.319 1.00 92.50 185 SER A O 1
ATOM 1518 N N . THR A 1 186 ? 4.965 13.395 -11.102 1.00 92.94 186 THR A N 1
ATOM 1519 C CA . THR A 1 186 ? 4.681 12.104 -11.749 1.00 92.94 186 THR A CA 1
ATOM 1520 C C . THR A 1 186 ? 4.314 11.033 -10.728 1.00 92.94 186 THR A C 1
ATOM 1522 O O . THR A 1 186 ? 3.383 10.274 -10.970 1.00 92.94 186 THR A O 1
ATOM 1525 N N . PHE A 1 187 ? 4.982 11.033 -9.571 1.00 95.00 187 PHE A N 1
ATOM 1526 C CA . PHE A 1 187 ? 4.650 10.154 -8.456 1.00 95.00 187 PHE A CA 1
ATOM 1527 C C . PHE A 1 187 ? 3.262 10.466 -7.883 1.00 95.00 187 PHE A C 1
ATOM 1529 O O . PHE A 1 187 ? 2.458 9.560 -7.710 1.00 95.00 187 PHE A O 1
ATOM 1536 N N . ALA A 1 188 ? 2.914 11.738 -7.668 1.00 94.12 188 ALA A N 1
ATOM 1537 C CA . ALA A 1 188 ? 1.579 12.088 -7.181 1.00 94.12 188 ALA A CA 1
ATOM 1538 C C . ALA A 1 188 ? 0.471 11.666 -8.167 1.00 94.12 188 ALA A C 1
ATOM 1540 O O . ALA A 1 188 ? -0.589 11.201 -7.751 1.00 94.12 188 ALA A O 1
ATOM 1541 N N . LYS A 1 189 ? 0.719 11.775 -9.483 1.00 93.56 189 LYS A N 1
ATOM 1542 C CA . LYS A 1 189 ? -0.188 11.252 -10.522 1.00 93.56 189 LYS A CA 1
ATOM 1543 C C . LYS A 1 189 ? -0.301 9.728 -10.472 1.00 93.56 189 LYS A C 1
ATOM 1545 O O . LYS A 1 189 ? -1.414 9.217 -10.535 1.00 93.56 189 LYS A O 1
ATOM 1550 N N . PHE A 1 190 ? 0.825 9.027 -10.337 1.00 95.44 190 PHE A N 1
ATOM 1551 C CA . PHE A 1 190 ? 0.859 7.577 -10.149 1.00 95.44 190 PHE A CA 1
ATOM 1552 C C . PHE A 1 190 ? 0.040 7.153 -8.928 1.00 95.44 190 PHE A C 1
ATOM 1554 O O . PHE A 1 190 ? -0.835 6.305 -9.050 1.00 95.44 190 PHE A O 1
ATOM 1561 N N . CYS A 1 191 ? 0.267 7.803 -7.787 1.00 95.00 191 CYS A N 1
ATOM 1562 C CA . CYS A 1 191 ? -0.401 7.511 -6.527 1.00 95.00 191 CYS A CA 1
ATOM 1563 C C . CYS A 1 191 ? -1.921 7.656 -6.629 1.00 95.00 191 CYS A C 1
ATOM 1565 O O . CYS A 1 191 ? -2.647 6.727 -6.287 1.00 95.00 191 CYS A O 1
ATOM 1567 N N . ARG A 1 192 ? -2.409 8.757 -7.216 1.00 93.00 192 ARG A N 1
ATOM 1568 C CA . ARG A 1 192 ? -3.845 8.926 -7.494 1.00 93.00 192 ARG A CA 1
ATOM 1569 C C . ARG A 1 192 ? -4.391 7.836 -8.410 1.00 93.00 192 ARG A C 1
ATOM 1571 O O . ARG A 1 192 ? -5.445 7.277 -8.134 1.00 93.00 192 ARG A O 1
ATOM 1578 N N . HIS A 1 193 ? -3.681 7.528 -9.495 1.00 93.12 193 HIS A N 1
ATOM 1579 C CA . HIS A 1 193 ? -4.128 6.517 -10.450 1.00 93.12 193 HIS A CA 1
ATOM 1580 C C . HIS A 1 193 ? -4.233 5.129 -9.805 1.00 93.12 193 HIS A C 1
ATOM 1582 O O . HIS A 1 193 ? -5.242 4.452 -9.981 1.00 93.12 193 HIS A O 1
ATOM 1588 N N . LYS A 1 194 ? -3.229 4.736 -9.012 1.00 95.12 194 LYS A N 1
ATOM 1589 C CA . LYS A 1 194 ? -3.230 3.466 -8.279 1.00 95.12 194 LYS A CA 1
ATOM 1590 C C . LYS A 1 194 ? -4.294 3.419 -7.195 1.00 95.12 194 LYS A C 1
ATOM 1592 O O . LYS A 1 194 ? -4.942 2.391 -7.055 1.00 95.12 194 LYS A O 1
ATOM 1597 N N . TYR A 1 195 ? -4.548 4.525 -6.501 1.00 93.38 195 TYR A N 1
ATOM 1598 C CA . TYR A 1 195 ? -5.606 4.579 -5.493 1.00 93.38 195 TYR A CA 1
ATOM 1599 C C . TYR A 1 195 ? -6.971 4.248 -6.104 1.00 93.38 195 TYR A C 1
ATOM 1601 O O . TYR A 1 195 ? -7.693 3.405 -5.588 1.00 93.38 195 TYR A O 1
ATOM 1609 N N . LEU A 1 196 ? -7.286 4.839 -7.261 1.00 91.06 196 LEU A N 1
ATOM 1610 C CA . LEU A 1 196 ? -8.553 4.593 -7.956 1.00 91.06 196 LEU A CA 1
ATOM 1611 C C . LEU A 1 196 ? -8.678 3.171 -8.528 1.00 91.06 196 LEU A C 1
ATOM 1613 O O . LEU A 1 196 ? -9.804 2.719 -8.727 1.00 91.06 196 LEU A O 1
ATOM 1617 N N . GLN A 1 197 ? -7.553 2.503 -8.812 1.00 92.50 197 GLN A N 1
ATOM 1618 C CA . GLN A 1 197 ? -7.497 1.110 -9.278 1.00 92.50 197 GLN A CA 1
ATOM 1619 C C . GLN A 1 197 ? -7.659 0.108 -8.133 1.00 92.50 197 GLN A C 1
ATOM 1621 O O . GLN A 1 197 ? -8.388 -0.868 -8.269 1.00 92.50 197 GLN A O 1
ATOM 1626 N N . VAL A 1 198 ? -6.984 0.362 -7.014 1.00 94.44 198 VAL A N 1
ATOM 1627 C CA . VAL A 1 198 ? -6.924 -0.551 -5.870 1.00 94.44 198 VAL A CA 1
ATOM 1628 C C . VAL A 1 198 ? -8.153 -0.412 -4.971 1.00 94.44 198 VAL A C 1
ATOM 1630 O O . VAL A 1 198 ? -8.669 -1.409 -4.478 1.00 94.44 198 VAL A O 1
ATOM 1633 N N . ILE A 1 199 ? -8.636 0.813 -4.751 1.00 91.06 199 ILE A N 1
ATOM 1634 C CA . ILE A 1 199 ? -9.711 1.091 -3.796 1.00 91.06 199 ILE A CA 1
ATOM 1635 C C . ILE A 1 199 ? -11.028 1.275 -4.537 1.00 91.06 199 ILE A C 1
ATOM 1637 O O . ILE A 1 199 ? -11.281 2.313 -5.149 1.00 91.06 199 ILE A O 1
ATOM 1641 N N . HIS A 1 200 ? -11.897 0.270 -4.470 1.00 88.81 200 HIS A N 1
ATOM 1642 C CA . HIS A 1 200 ? -13.223 0.330 -5.078 1.00 88.81 200 HIS A CA 1
ATOM 1643 C C . HIS A 1 200 ? -14.140 1.317 -4.320 1.00 88.81 200 HIS A C 1
ATOM 1645 O O . HIS A 1 200 ? -14.074 1.359 -3.091 1.00 88.81 200 HIS A O 1
ATOM 1651 N N . PRO A 1 201 ? -15.061 2.054 -4.981 1.00 87.38 201 PRO A N 1
ATOM 1652 C CA . PRO A 1 201 ? -15.984 2.971 -4.294 1.00 87.38 201 PRO A CA 1
ATOM 1653 C C . PRO A 1 201 ? -16.764 2.328 -3.138 1.00 87.38 201 PRO A C 1
ATOM 1655 O O . PRO A 1 201 ? -16.985 2.955 -2.109 1.00 87.38 201 PRO A O 1
ATOM 1658 N N . LYS A 1 202 ? -17.127 1.045 -3.285 1.00 86.38 202 LYS A N 1
ATOM 1659 C CA . LYS A 1 202 ? -17.778 0.255 -2.225 1.00 86.38 202 LYS A CA 1
ATOM 1660 C C . LYS A 1 202 ? -16.899 0.116 -0.972 1.00 86.38 202 LYS A C 1
ATOM 1662 O O . LYS A 1 202 ? -17.417 0.181 0.135 1.00 86.38 202 LYS A O 1
ATOM 1667 N N . MET A 1 203 ? -15.586 -0.056 -1.143 1.00 88.06 203 MET A N 1
ATOM 1668 C CA . MET A 1 203 ? -14.643 -0.106 -0.020 1.00 88.06 203 MET A CA 1
ATOM 1669 C C . MET A 1 203 ? -14.581 1.251 0.677 1.00 88.06 203 MET A C 1
ATOM 1671 O O . MET A 1 203 ? -14.697 1.310 1.891 1.00 88.06 203 MET A O 1
ATOM 1675 N N . GLU A 1 204 ? -14.488 2.352 -0.077 1.00 85.56 204 GLU A N 1
ATOM 1676 C CA . GLU A 1 204 ? -14.456 3.698 0.519 1.00 85.56 204 GLU A CA 1
ATOM 1677 C C . GLU A 1 204 ? -15.722 4.015 1.308 1.00 85.56 204 GLU A C 1
ATOM 1679 O O . GLU A 1 204 ? -15.634 4.528 2.423 1.00 85.56 204 GLU A O 1
ATOM 1684 N N . SER A 1 205 ? -16.895 3.689 0.755 1.00 85.31 205 SER A N 1
ATOM 1685 C CA . SER A 1 205 ? -18.159 3.905 1.458 1.00 85.31 205 SER A CA 1
ATOM 1686 C C . SER A 1 205 ? -18.240 3.098 2.750 1.00 85.31 205 SER A C 1
ATOM 1688 O O . SER A 1 205 ? -18.738 3.617 3.742 1.00 85.31 205 SER A O 1
ATOM 1690 N N . SER A 1 206 ? -17.729 1.862 2.749 1.00 85.69 206 SER A N 1
ATOM 1691 C CA . SER A 1 206 ? -17.736 0.993 3.928 1.00 85.69 206 SER A CA 1
ATOM 1692 C C . SER A 1 206 ? -16.702 1.400 4.978 1.00 85.69 206 SER A C 1
ATOM 1694 O O . SER A 1 206 ? -17.008 1.350 6.160 1.00 85.69 206 SER A O 1
ATOM 1696 N N . PHE A 1 207 ? -15.501 1.820 4.571 1.00 83.81 207 PHE A N 1
ATOM 1697 C CA . PHE A 1 207 ? -14.416 2.139 5.507 1.00 83.81 207 PHE A CA 1
ATOM 1698 C C . PHE A 1 207 ? -14.556 3.543 6.103 1.00 83.81 207 PHE A C 1
ATOM 1700 O O . PHE A 1 207 ? -14.221 3.769 7.261 1.00 83.81 207 PHE A O 1
ATOM 1707 N N . PHE A 1 208 ? -15.032 4.515 5.317 1.00 80.62 208 PHE A N 1
ATOM 1708 C CA . PHE A 1 208 ? -14.953 5.933 5.690 1.00 80.62 208 PHE A CA 1
ATOM 1709 C C . PHE A 1 208 ? -16.313 6.616 5.853 1.00 80.62 208 PHE A C 1
ATOM 1711 O O . PHE A 1 208 ? -16.349 7.795 6.206 1.00 80.62 208 PHE A O 1
ATOM 1718 N N . ASN A 1 209 ? -17.426 5.918 5.583 1.00 69.31 209 ASN A N 1
ATOM 1719 C CA . ASN A 1 209 ? -18.790 6.465 5.623 1.00 69.31 209 ASN A CA 1
ATOM 1720 C C . ASN A 1 209 ? -18.979 7.758 4.788 1.00 69.31 209 ASN A C 1
ATOM 1722 O O . ASN A 1 209 ? -19.914 8.524 5.022 1.00 69.31 209 ASN A O 1
ATOM 1726 N N . ASN A 1 210 ? -18.092 8.021 3.813 1.00 66.00 210 ASN A N 1
ATOM 1727 C CA . ASN A 1 210 ? -18.131 9.165 2.896 1.00 66.00 210 ASN A CA 1
ATOM 1728 C C . ASN A 1 210 ? -17.228 8.918 1.661 1.00 66.00 210 ASN A C 1
ATOM 1730 O O . ASN A 1 210 ? -16.143 8.356 1.790 1.00 66.00 210 ASN A O 1
ATOM 1734 N N . LEU A 1 211 ? -17.636 9.388 0.473 1.00 61.19 211 LEU A N 1
ATOM 1735 C CA . LEU A 1 211 ? -16.875 9.310 -0.794 1.00 61.19 211 LEU A CA 1
ATOM 1736 C C . LEU A 1 211 ? -15.840 10.445 -0.974 1.00 61.19 211 LEU A C 1
ATOM 1738 O O . LEU A 1 211 ? -15.249 10.595 -2.045 1.00 61.19 211 LEU A O 1
ATOM 1742 N N . SER A 1 212 ? -15.590 11.237 0.072 1.00 65.31 212 SER A N 1
ATOM 1743 C CA . SER A 1 212 ? -14.768 12.457 0.027 1.00 65.31 212 SER A CA 1
ATOM 1744 C C . SER A 1 212 ? -13.335 12.250 -0.476 1.00 65.31 212 SER A C 1
ATOM 1746 O O . SER A 1 212 ? -12.731 13.180 -1.013 1.00 65.31 212 SER A O 1
ATOM 1748 N N . SER A 1 213 ? -12.790 11.037 -0.355 1.00 66.75 213 SER A N 1
ATOM 1749 C CA . SER A 1 213 ? -11.438 10.712 -0.815 1.00 66.75 213 SER A CA 1
ATOM 1750 C C . SER A 1 213 ? -11.286 10.864 -2.333 1.00 66.75 213 SER A C 1
ATOM 1752 O O . SER A 1 213 ? -10.285 11.424 -2.778 1.00 66.75 213 SER A O 1
ATOM 1754 N N . ARG A 1 214 ? -12.275 10.468 -3.149 1.00 74.81 214 ARG A N 1
ATOM 1755 C CA . ARG A 1 214 ? -12.212 10.603 -4.623 1.00 74.81 214 ARG A CA 1
ATOM 1756 C C . ARG A 1 214 ? -12.325 12.047 -5.098 1.00 74.81 214 ARG A C 1
ATOM 1758 O O . ARG A 1 214 ? -11.599 12.455 -6.011 1.00 74.81 214 ARG A O 1
ATOM 1765 N N . ASP A 1 215 ? -13.182 12.826 -4.451 1.00 69.25 215 ASP A N 1
ATOM 1766 C CA . ASP A 1 215 ? -13.321 14.258 -4.726 1.00 69.25 215 ASP A CA 1
ATOM 1767 C C . ASP A 1 215 ? -12.031 15.003 -4.362 1.00 69.25 215 ASP A C 1
ATOM 1769 O O . ASP A 1 215 ? -11.547 15.849 -5.119 1.00 69.25 215 ASP A O 1
ATOM 1773 N N . MET A 1 216 ? -11.399 14.606 -3.254 1.00 70.19 216 MET A N 1
ATOM 1774 C CA . MET A 1 216 ? -10.106 15.128 -2.821 1.00 70.19 216 MET A CA 1
ATOM 1775 C C . MET A 1 216 ? -8.973 14.784 -3.808 1.00 70.19 216 MET A C 1
ATOM 1777 O O . MET A 1 216 ? -8.157 15.646 -4.141 1.00 70.19 216 MET A O 1
ATOM 1781 N N . MET A 1 217 ? -8.949 13.569 -4.371 1.00 72.81 217 MET A N 1
ATOM 1782 C CA . MET A 1 217 ? -7.971 13.215 -5.415 1.00 72.81 217 MET A CA 1
ATOM 1783 C C . MET A 1 217 ? -8.138 14.069 -6.680 1.00 72.81 217 MET A C 1
ATOM 1785 O O . MET A 1 217 ? -7.140 14.429 -7.316 1.00 72.81 217 MET A O 1
ATOM 1789 N N . SER A 1 218 ? -9.379 14.418 -7.031 1.00 69.69 218 SER A N 1
ATOM 1790 C CA . SER A 1 218 ? -9.691 15.294 -8.169 1.00 69.69 218 SER A CA 1
ATOM 1791 C C . SER A 1 218 ? -9.203 16.732 -7.954 1.00 69.69 218 SER A C 1
ATOM 1793 O O . SER A 1 218 ? -8.812 17.396 -8.915 1.00 69.69 218 SER A O 1
ATOM 1795 N N . SER A 1 219 ? -9.129 17.196 -6.702 1.00 73.25 219 SER A N 1
ATOM 1796 C CA . SER A 1 219 ? -8.617 18.523 -6.328 1.00 73.25 219 SER A CA 1
ATOM 1797 C C . SER A 1 219 ? -7.104 18.563 -6.050 1.00 73.25 219 SER A C 1
ATOM 1799 O O . SER A 1 219 ? -6.589 19.565 -5.555 1.00 73.25 219 SER A O 1
ATOM 1801 N N . TYR A 1 220 ? -6.363 17.508 -6.421 1.00 78.25 220 TYR A N 1
ATOM 1802 C CA . TYR A 1 220 ? -4.923 17.348 -6.152 1.00 78.25 220 TYR A CA 1
ATOM 1803 C C . TYR A 1 220 ? -4.560 17.329 -4.662 1.00 78.25 220 TYR A C 1
ATOM 1805 O O . TYR A 1 220 ? -3.413 17.598 -4.300 1.00 78.25 220 TYR A O 1
ATOM 1813 N N . GLN A 1 221 ? -5.519 16.988 -3.812 1.00 82.31 221 GLN A N 1
ATOM 1814 C CA . GLN A 1 221 ? -5.324 16.801 -2.387 1.00 82.31 221 GLN A CA 1
ATOM 1815 C C . GLN A 1 221 ? -5.268 15.305 -2.060 1.00 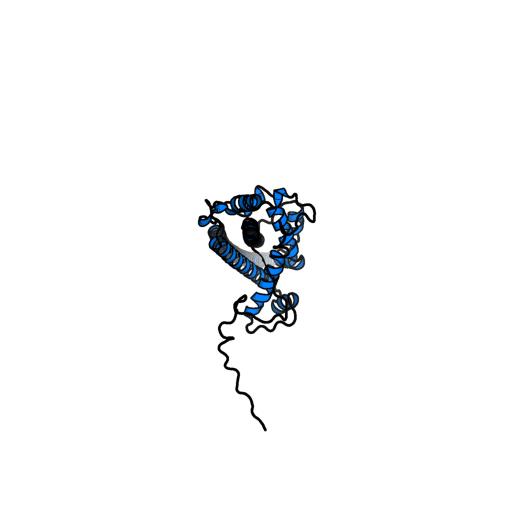82.31 221 GLN A C 1
ATOM 1817 O O . GLN A 1 221 ? -5.640 14.455 -2.870 1.00 82.31 221 GLN A O 1
ATOM 1822 N N . PHE A 1 222 ? -4.763 14.983 -0.872 1.00 83.50 222 PHE A N 1
ATOM 1823 C CA . PHE A 1 222 ? -4.629 13.611 -0.400 1.00 83.50 222 PHE A CA 1
ATOM 1824 C C . PHE A 1 222 ? -5.250 13.470 0.994 1.00 83.50 222 PHE A C 1
ATOM 1826 O O . PHE A 1 222 ? -4.997 14.337 1.838 1.00 83.50 222 PHE A O 1
ATOM 1833 N N . PRO A 1 223 ? -6.022 12.398 1.261 1.00 84.81 223 PRO A N 1
ATOM 1834 C CA . PRO A 1 223 ? -6.626 12.171 2.565 1.00 84.81 223 PRO A CA 1
ATOM 1835 C C . PRO A 1 223 ? -5.575 12.094 3.669 1.00 84.81 223 PRO A C 1
ATOM 1837 O O . PRO A 1 223 ? -4.555 11.416 3.543 1.00 84.81 223 PRO A O 1
ATOM 1840 N N . ASN A 1 224 ? -5.841 12.761 4.788 1.00 82.81 224 ASN A N 1
ATOM 1841 C CA . ASN A 1 224 ? -5.002 12.682 5.979 1.00 82.81 224 ASN A CA 1
ATOM 1842 C C . ASN A 1 224 ? -5.501 11.567 6.914 1.00 82.81 224 ASN A C 1
ATOM 1844 O O . ASN A 1 224 ? -5.946 11.844 8.025 1.00 82.81 224 ASN A O 1
ATOM 1848 N N . THR A 1 225 ? -5.470 10.319 6.440 1.00 84.31 225 THR A N 1
ATOM 1849 C CA . THR A 1 225 ? -5.910 9.131 7.194 1.00 84.31 225 THR A CA 1
ATOM 1850 C C . THR A 1 225 ? -4.787 8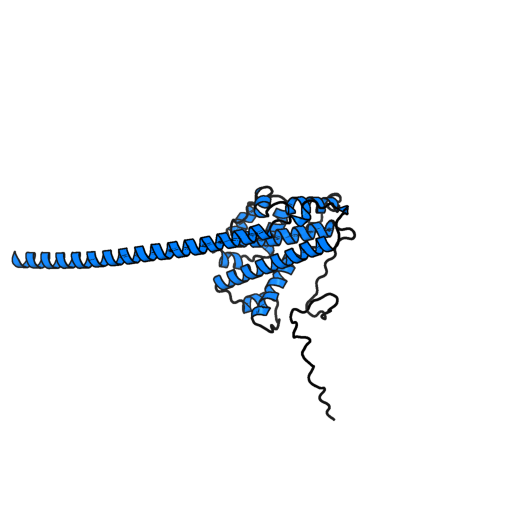.103 7.312 1.00 84.31 225 THR A C 1
ATOM 1852 O O . THR A 1 225 ? -3.899 8.044 6.458 1.00 84.31 225 THR A O 1
ATOM 1855 N N . THR A 1 226 ? -4.830 7.259 8.349 1.00 85.44 226 THR A N 1
ATOM 1856 C CA . THR A 1 226 ? -3.883 6.142 8.526 1.00 85.44 226 THR A CA 1
ATOM 1857 C C . THR A 1 226 ? -3.938 5.178 7.341 1.00 85.44 226 THR A C 1
ATOM 1859 O O . THR A 1 226 ? -2.895 4.775 6.825 1.00 85.44 226 THR A O 1
ATOM 1862 N N . PHE A 1 227 ? -5.148 4.899 6.844 1.00 88.75 227 PHE A N 1
ATOM 1863 C CA . PHE A 1 227 ? -5.362 4.093 5.647 1.00 88.75 227 PHE A CA 1
ATOM 1864 C C . PHE A 1 227 ? -4.612 4.641 4.434 1.00 88.75 227 PHE A C 1
ATOM 1866 O O . PHE A 1 227 ? -3.834 3.930 3.795 1.00 88.75 227 PHE A O 1
ATOM 1873 N N . PHE A 1 228 ? -4.801 5.931 4.138 1.00 90.06 228 PHE A N 1
ATOM 1874 C CA . PHE A 1 228 ? -4.124 6.552 3.010 1.00 90.06 228 PHE A CA 1
ATOM 1875 C C . PHE A 1 228 ? -2.611 6.642 3.231 1.00 90.06 228 PHE A C 1
ATOM 1877 O O . PHE A 1 228 ? -1.852 6.466 2.284 1.00 90.06 228 PHE A O 1
ATOM 1884 N N . ALA A 1 229 ? -2.147 6.869 4.462 1.00 89.94 229 ALA A N 1
ATOM 1885 C CA . ALA A 1 229 ? -0.721 6.914 4.765 1.00 89.94 229 ALA A CA 1
ATOM 1886 C C . ALA A 1 229 ? -0.018 5.579 4.455 1.00 89.94 229 ALA A C 1
ATOM 1888 O O . ALA A 1 229 ? 1.025 5.585 3.801 1.00 89.94 229 ALA A O 1
ATOM 1889 N N . LEU A 1 230 ? -0.606 4.445 4.855 1.00 91.19 230 LEU A N 1
ATOM 1890 C CA . LEU A 1 230 ? -0.070 3.112 4.550 1.00 91.19 230 LEU A CA 1
ATOM 1891 C C . LEU A 1 230 ? -0.173 2.773 3.056 1.00 91.19 230 LEU A C 1
ATOM 1893 O O . LEU A 1 230 ? 0.787 2.258 2.477 1.00 91.19 230 LEU A O 1
ATOM 1897 N N . PHE A 1 231 ? -1.282 3.139 2.405 1.00 94.44 231 PHE A N 1
ATOM 1898 C CA . PHE A 1 231 ? -1.420 3.028 0.951 1.00 94.44 231 PHE A CA 1
ATOM 1899 C C . PHE A 1 231 ? -0.334 3.827 0.207 1.00 94.44 231 PHE A C 1
ATOM 1901 O O . PHE A 1 231 ? 0.303 3.332 -0.729 1.00 94.44 231 PHE A O 1
ATOM 1908 N N . ALA A 1 232 ? -0.117 5.079 0.610 1.00 93.88 232 ALA A N 1
ATOM 1909 C CA . ALA A 1 232 ? 0.837 5.981 -0.018 1.00 93.88 232 ALA A CA 1
ATOM 1910 C C . ALA A 1 232 ? 2.276 5.498 0.193 1.00 93.88 232 ALA A C 1
ATOM 1912 O O . ALA A 1 232 ? 3.083 5.581 -0.732 1.00 93.88 232 ALA A O 1
ATOM 1913 N N . GLU A 1 233 ? 2.582 4.931 1.361 1.00 93.38 233 GLU A N 1
ATOM 1914 C CA . GLU A 1 233 ? 3.882 4.323 1.639 1.00 93.38 233 GLU A CA 1
ATOM 1915 C C . GLU A 1 233 ? 4.136 3.102 0.742 1.00 93.38 233 GLU A C 1
ATOM 1917 O O . GLU A 1 233 ? 5.156 3.062 0.054 1.00 93.38 233 GLU A O 1
ATOM 1922 N N . MET A 1 234 ? 3.180 2.172 0.628 1.00 96.31 234 MET A N 1
ATOM 1923 C CA . MET A 1 234 ? 3.263 1.054 -0.327 1.00 96.31 234 MET A CA 1
ATOM 1924 C C . MET A 1 234 ? 3.484 1.557 -1.758 1.00 96.31 234 MET A C 1
ATOM 1926 O O . MET A 1 234 ? 4.363 1.082 -2.479 1.00 96.31 234 MET A O 1
ATOM 1930 N N . THR A 1 235 ? 2.724 2.573 -2.158 1.00 96.94 235 THR A N 1
ATOM 1931 C CA . THR A 1 235 ? 2.827 3.189 -3.481 1.00 96.94 235 THR A CA 1
ATOM 1932 C C . THR A 1 235 ? 4.196 3.826 -3.718 1.00 96.94 235 THR A C 1
ATOM 1934 O O . THR A 1 235 ? 4.760 3.675 -4.805 1.00 96.94 235 THR A O 1
ATOM 1937 N N . LYS A 1 236 ? 4.764 4.507 -2.713 1.00 95.88 236 LYS A N 1
ATOM 1938 C CA . LYS A 1 236 ? 6.131 5.043 -2.752 1.00 95.88 236 LYS A CA 1
ATOM 1939 C C . LYS A 1 236 ? 7.131 3.920 -3.014 1.00 95.88 236 LYS A C 1
ATOM 1941 O O . LYS A 1 236 ? 7.970 4.074 -3.897 1.00 95.88 236 LYS A O 1
ATOM 1946 N N . ARG A 1 237 ? 7.030 2.788 -2.310 1.00 95.75 237 ARG A N 1
ATOM 1947 C CA . ARG A 1 237 ? 7.951 1.648 -2.485 1.00 95.75 237 ARG A CA 1
ATOM 1948 C C . ARG A 1 237 ? 7.897 1.066 -3.892 1.00 95.75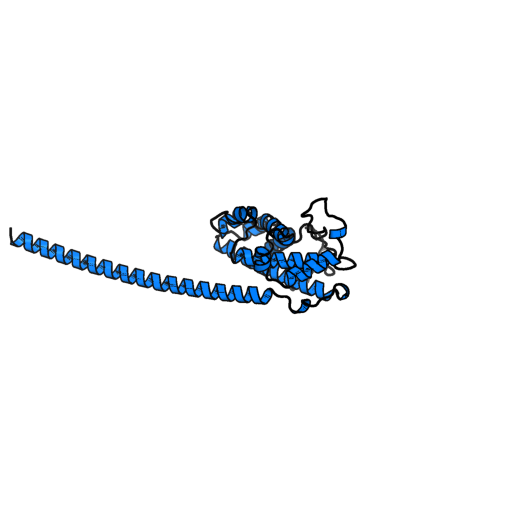 237 ARG A C 1
ATOM 1950 O O . ARG A 1 237 ? 8.939 0.941 -4.530 1.00 95.75 237 ARG A O 1
ATOM 1957 N N . VAL A 1 238 ? 6.694 0.833 -4.417 1.00 97.19 238 VAL A N 1
ATOM 1958 C CA . VAL A 1 238 ? 6.500 0.354 -5.797 1.00 97.19 238 VAL A CA 1
ATOM 1959 C C . VAL A 1 238 ? 7.075 1.344 -6.815 1.00 97.19 238 VAL A C 1
ATOM 1961 O O . VAL A 1 238 ? 7.735 0.941 -7.772 1.00 97.19 238 VAL A O 1
ATOM 1964 N N . TRP A 1 239 ? 6.881 2.650 -6.605 1.00 97.25 239 TRP A N 1
ATOM 1965 C CA . TRP A 1 239 ? 7.445 3.675 -7.484 1.00 97.25 239 TRP A CA 1
ATOM 1966 C C . TRP A 1 239 ? 8.976 3.722 -7.438 1.00 97.25 239 TRP A C 1
ATOM 1968 O O . TRP A 1 239 ? 9.614 3.834 -8.482 1.00 97.25 239 TRP A O 1
ATOM 1978 N N . LEU A 1 240 ? 9.580 3.621 -6.252 1.00 95.62 240 LEU A N 1
ATOM 1979 C CA . LEU A 1 240 ? 11.036 3.575 -6.100 1.00 95.62 240 LEU A CA 1
ATOM 1980 C C . LEU A 1 240 ? 11.630 2.335 -6.774 1.00 95.62 240 LEU A C 1
ATOM 1982 O O . LEU A 1 240 ? 12.621 2.451 -7.495 1.00 95.62 240 LEU A O 1
ATOM 1986 N N . LEU A 1 241 ? 10.991 1.175 -6.607 1.00 95.75 241 LEU A N 1
ATOM 1987 C CA . LEU A 1 241 ? 11.375 -0.062 -7.283 1.00 95.75 241 LEU A CA 1
ATOM 1988 C C . LEU A 1 241 ? 11.309 0.086 -8.812 1.00 95.75 241 LEU A C 1
ATOM 1990 O O . LEU A 1 241 ? 12.228 -0.332 -9.512 1.00 95.75 241 LEU A O 1
ATOM 1994 N N . HIS A 1 242 ? 10.263 0.741 -9.327 1.00 95.94 242 HIS A N 1
ATOM 1995 C CA . HIS A 1 242 ? 10.123 1.063 -10.752 1.00 95.94 242 HIS A CA 1
ATOM 1996 C C . HIS A 1 242 ? 11.225 2.000 -11.246 1.00 95.94 242 HIS A C 1
ATOM 1998 O O . HIS A 1 242 ? 11.812 1.771 -12.300 1.00 95.94 242 HIS A O 1
ATOM 2004 N N . CYS A 1 243 ? 11.537 3.055 -10.491 1.00 95.25 243 CYS A N 1
ATOM 2005 C CA . CYS A 1 243 ? 12.643 3.945 -10.830 1.00 95.25 243 CYS A CA 1
ATOM 2006 C C . CYS A 1 243 ? 13.969 3.184 -10.901 1.00 95.25 243 CYS A C 1
ATOM 2008 O O . CYS A 1 243 ? 14.706 3.346 -11.870 1.00 95.25 243 CYS A O 1
ATOM 2010 N N . LEU A 1 244 ? 14.254 2.306 -9.937 1.00 93.94 244 LEU A N 1
ATOM 2011 C CA . LEU A 1 244 ? 15.448 1.471 -10.016 1.00 93.94 244 LEU A CA 1
ATOM 2012 C C . LEU A 1 244 ? 15.409 0.557 -11.239 1.00 93.94 244 LEU A C 1
ATOM 2014 O O . LEU A 1 244 ? 16.357 0.585 -12.012 1.00 93.94 244 LEU A O 1
ATOM 2018 N N . ALA A 1 245 ? 14.316 -0.166 -11.491 1.00 94.31 245 ALA A N 1
ATOM 2019 C CA . ALA A 1 245 ? 14.203 -1.081 -12.633 1.00 94.31 245 ALA A CA 1
ATOM 2020 C C . ALA A 1 245 ? 14.625 -0.451 -13.975 1.00 94.31 245 ALA A C 1
ATOM 2022 O O . ALA A 1 245 ? 15.277 -1.111 -14.783 1.00 94.31 245 ALA A O 1
ATOM 2023 N N . PHE A 1 246 ? 14.300 0.831 -14.182 1.00 93.31 246 PHE A N 1
ATOM 2024 C CA . PHE A 1 246 ? 14.667 1.599 -15.377 1.00 93.31 246 PHE A CA 1
ATOM 2025 C C . PHE A 1 246 ? 16.020 2.325 -15.288 1.00 93.31 246 PHE A C 1
ATOM 2027 O O . PHE A 1 246 ? 16.543 2.757 -16.316 1.00 93.31 246 PHE A O 1
ATOM 2034 N N . ALA A 1 247 ? 16.588 2.480 -14.091 1.00 93.38 247 ALA A N 1
ATOM 2035 C CA . ALA A 1 247 ? 17.936 3.007 -13.891 1.00 93.38 247 ALA A CA 1
ATOM 2036 C C . ALA A 1 247 ? 19.027 1.945 -14.141 1.00 93.38 247 ALA A C 1
ATOM 2038 O O . ALA A 1 247 ? 20.128 2.293 -14.562 1.00 93.38 247 ALA A O 1
ATOM 2039 N N . PHE A 1 248 ? 18.734 0.660 -13.911 1.00 89.62 248 PHE A N 1
ATOM 2040 C CA . PHE A 1 248 ? 19.672 -0.437 -14.175 1.00 89.62 248 PHE A CA 1
ATOM 2041 C C . PHE A 1 248 ? 19.976 -0.619 -15.671 1.00 89.62 248 PHE A C 1
ATOM 2043 O O . PHE A 1 248 ? 19.140 -0.360 -16.540 1.00 89.62 248 PHE A O 1
ATOM 2050 N N . GLN A 1 249 ? 21.189 -1.100 -15.959 1.00 84.75 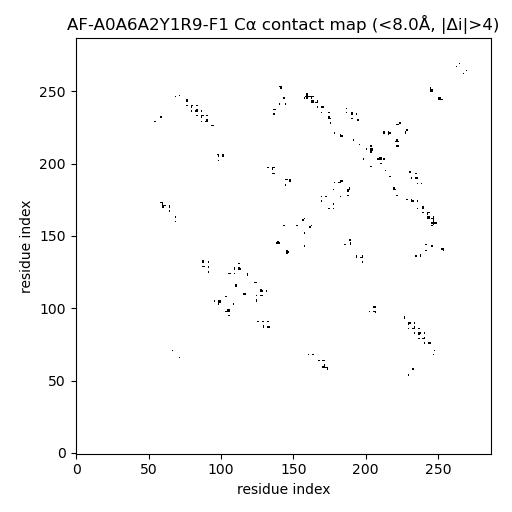249 GLN A N 1
ATOM 2051 C CA . GLN A 1 249 ? 21.644 -1.515 -17.286 1.00 84.75 249 GLN A CA 1
ATOM 2052 C C . GLN A 1 249 ? 22.359 -2.876 -17.172 1.00 84.75 249 GLN A C 1
ATOM 2054 O O . GLN A 1 249 ? 23.422 -2.928 -16.552 1.00 84.75 249 GLN A O 1
ATOM 2059 N N . PRO A 1 250 ? 21.806 -3.973 -17.734 1.00 83.12 250 PRO A N 1
ATOM 2060 C CA . PRO A 1 250 ? 20.510 -4.059 -18.416 1.00 83.12 250 PRO A CA 1
ATOM 2061 C C . PRO A 1 250 ? 19.332 -3.817 -17.455 1.00 83.12 250 PRO A C 1
ATOM 2063 O O . PRO A 1 250 ? 19.427 -4.084 -16.259 1.00 83.12 250 PRO A O 1
ATOM 2066 N N . GLY A 1 251 ? 18.228 -3.279 -17.979 1.00 82.25 251 GLY A N 1
ATOM 2067 C CA . GLY A 1 251 ? 17.040 -2.963 -17.181 1.00 82.25 251 GLY A CA 1
ATOM 2068 C C . GLY A 1 251 ? 16.385 -4.207 -16.577 1.00 82.25 251 GLY A C 1
ATOM 2069 O O . GLY A 1 251 ? 16.409 -5.289 -17.170 1.00 82.25 251 GLY A O 1
ATOM 2070 N N . ALA A 1 252 ? 15.772 -4.051 -15.403 1.00 87.56 252 ALA A N 1
ATOM 2071 C CA . ALA A 1 252 ? 15.056 -5.152 -14.770 1.00 87.56 252 ALA A CA 1
ATOM 2072 C C . ALA A 1 252 ? 13.800 -5.513 -15.579 1.00 87.56 252 ALA A C 1
ATOM 2074 O O . ALA A 1 252 ? 13.081 -4.643 -16.074 1.00 87.56 252 ALA A O 1
ATOM 2075 N N . SER A 1 253 ? 13.529 -6.810 -15.685 1.00 85.81 253 SER A N 1
ATOM 2076 C CA . SER A 1 253 ? 12.334 -7.338 -16.341 1.00 85.81 253 SER A CA 1
ATOM 2077 C C . SER A 1 253 ? 11.379 -7.912 -15.304 1.00 85.81 253 SER A C 1
ATOM 2079 O O . SER A 1 253 ? 11.802 -8.421 -14.269 1.00 85.81 253 SER A O 1
ATOM 2081 N N . ILE A 1 254 ? 10.084 -7.829 -15.593 1.00 89.25 254 ILE A N 1
ATOM 2082 C CA . ILE A 1 254 ? 9.025 -8.430 -14.785 1.00 89.25 254 ILE A CA 1
ATOM 2083 C C . ILE A 1 254 ? 8.296 -9.462 -15.638 1.00 89.25 254 ILE A C 1
ATOM 2085 O O . ILE A 1 254 ? 7.995 -9.206 -16.806 1.00 89.25 254 ILE A O 1
ATOM 2089 N N . PHE A 1 255 ? 7.996 -10.609 -15.045 1.00 87.81 255 PHE A N 1
ATOM 2090 C CA . PHE A 1 255 ? 7.098 -11.601 -15.613 1.00 87.81 255 PHE A CA 1
ATOM 2091 C C . PHE A 1 255 ? 5.945 -11.838 -14.639 1.00 87.81 255 PHE A C 1
ATOM 2093 O O . PHE A 1 255 ? 6.071 -11.612 -13.437 1.00 87.81 255 PHE A O 1
ATOM 2100 N N . GLN A 1 256 ? 4.807 -12.254 -15.179 1.00 85.56 256 GLN A N 1
ATOM 2101 C CA . GLN A 1 256 ? 3.620 -12.590 -14.409 1.00 85.56 256 GLN A CA 1
ATOM 2102 C C . GLN A 1 256 ? 3.175 -13.985 -14.816 1.00 85.56 256 GLN A C 1
ATOM 2104 O O . GLN A 1 256 ? 3.152 -14.321 -16.001 1.00 85.56 256 GLN A O 1
ATOM 2109 N N . ILE A 1 257 ? 2.819 -14.784 -13.822 1.00 84.31 257 ILE A N 1
ATOM 2110 C CA . ILE A 1 257 ? 2.368 -16.154 -14.019 1.00 84.31 257 ILE A CA 1
ATOM 2111 C C . ILE A 1 257 ? 0.846 -16.137 -14.148 1.00 84.31 257 ILE A C 1
ATOM 2113 O O . ILE A 1 257 ? 0.161 -15.409 -13.429 1.00 84.31 257 ILE A O 1
ATOM 2117 N N . SER A 1 258 ? 0.323 -16.896 -15.110 1.00 82.88 258 SER A N 1
ATOM 2118 C CA . SER A 1 258 ? -1.119 -17.023 -15.327 1.00 82.88 258 SER A CA 1
ATOM 2119 C C . SER A 1 258 ? -1.680 -18.199 -14.535 1.00 82.88 258 SER A C 1
ATOM 2121 O O . SER A 1 258 ? -0.977 -19.171 -14.248 1.00 82.88 258 SER A O 1
ATOM 2123 N N . LYS A 1 259 ? -2.972 -18.138 -14.207 1.00 83.44 259 LYS A N 1
ATOM 2124 C CA . LYS A 1 259 ? -3.678 -19.269 -13.601 1.00 83.44 259 LYS A CA 1
ATOM 2125 C C . LYS A 1 259 ? -3.534 -20.516 -14.480 1.00 83.44 259 LYS A C 1
ATOM 2127 O O . LYS A 1 259 ? -3.701 -20.441 -15.695 1.00 83.44 259 LYS A O 1
ATOM 2132 N N . GLY A 1 260 ? -3.234 -21.653 -13.855 1.00 84.19 260 GLY A N 1
ATOM 2133 C CA . GLY A 1 260 ? -3.032 -22.932 -14.543 1.00 84.19 260 GLY A CA 1
ATOM 2134 C C . GLY A 1 260 ? -1.603 -23.178 -15.041 1.00 84.19 260 GLY A C 1
ATOM 2135 O O . GLY A 1 260 ? -1.329 -24.255 -15.565 1.00 84.19 260 GLY A O 1
ATOM 2136 N N . CYS A 1 261 ? -0.676 -22.229 -14.867 1.00 87.25 261 CYS A N 1
ATOM 2137 C CA . CYS A 1 261 ? 0.744 -22.500 -15.077 1.00 87.25 261 CYS A CA 1
ATOM 2138 C C . CYS A 1 261 ? 1.268 -23.509 -14.044 1.00 87.25 261 CYS A C 1
ATOM 2140 O O . CYS A 1 261 ? 0.849 -23.509 -12.887 1.00 87.25 261 CYS A O 1
ATOM 2142 N N . ARG A 1 262 ? 2.215 -24.356 -14.465 1.00 88.62 262 ARG A N 1
ATOM 2143 C CA . ARG A 1 262 ? 2.897 -25.290 -13.563 1.00 88.62 262 ARG A CA 1
ATOM 2144 C C . ARG A 1 262 ? 3.809 -24.525 -12.608 1.00 88.62 262 ARG A C 1
ATOM 2146 O O . ARG A 1 262 ? 4.481 -23.582 -13.024 1.00 88.62 262 ARG A O 1
ATOM 2153 N N . PHE A 1 263 ? 3.843 -24.974 -11.359 1.00 86.06 263 PHE A N 1
ATOM 2154 C CA . PHE A 1 263 ? 4.793 -24.487 -10.371 1.00 86.06 263 PHE A CA 1
ATOM 2155 C C . PHE A 1 263 ? 6.235 -24.775 -10.819 1.00 86.06 263 PHE A C 1
ATOM 2157 O O . PHE A 1 263 ? 6.509 -25.811 -11.429 1.00 86.06 263 PHE A O 1
ATOM 2164 N N . SER A 1 264 ? 7.147 -23.844 -10.544 1.00 87.19 264 SER A N 1
ATOM 2165 C CA . SER A 1 264 ? 8.569 -23.973 -10.859 1.00 87.19 264 SER A CA 1
ATOM 2166 C C . SER A 1 264 ? 9.402 -23.408 -9.718 1.00 87.19 264 SER A C 1
ATOM 2168 O O . SER A 1 264 ? 9.473 -22.194 -9.564 1.00 87.19 264 SER A O 1
ATOM 2170 N N . GLU A 1 265 ? 10.086 -24.276 -8.975 1.00 86.62 265 GLU A N 1
ATOM 2171 C CA . GLU A 1 265 ? 10.964 -23.906 -7.847 1.00 86.62 265 GLU A CA 1
ATOM 2172 C C . GLU A 1 265 ? 12.108 -22.960 -8.241 1.00 86.62 265 GLU A C 1
ATOM 2174 O O . GLU A 1 265 ? 12.673 -22.262 -7.408 1.00 86.62 265 GLU A O 1
ATOM 2179 N N . VAL A 1 266 ? 12.446 -22.903 -9.533 1.00 86.12 266 VAL A N 1
ATOM 2180 C CA . VAL A 1 266 ? 13.472 -21.994 -10.063 1.00 86.12 266 VAL A CA 1
ATOM 2181 C C . VAL A 1 266 ? 13.006 -20.533 -10.026 1.00 86.12 266 VAL A C 1
ATOM 2183 O O . VAL A 1 266 ? 13.825 -19.626 -9.885 1.00 86.12 266 VAL A O 1
ATOM 2186 N N . TYR A 1 267 ? 11.701 -20.294 -10.180 1.00 81.50 267 TYR A N 1
ATOM 2187 C CA . TYR A 1 267 ? 11.119 -18.954 -10.325 1.00 81.50 267 TYR A CA 1
ATOM 2188 C C . TYR A 1 267 ? 10.056 -18.625 -9.270 1.00 81.50 267 TYR A C 1
ATOM 2190 O O . TYR A 1 267 ? 9.598 -17.484 -9.210 1.00 81.50 267 TYR A O 1
ATOM 2198 N N . MET A 1 268 ? 9.627 -19.613 -8.489 1.00 85.94 268 MET A N 1
ATOM 2199 C CA . MET A 1 268 ? 8.532 -19.530 -7.530 1.00 85.94 268 MET A CA 1
ATOM 2200 C C . MET A 1 268 ? 8.963 -20.172 -6.215 1.00 85.94 268 MET A C 1
ATOM 2202 O O . MET A 1 268 ? 9.650 -21.188 -6.205 1.00 85.94 268 MET A O 1
ATOM 2206 N N . GLU A 1 269 ? 8.504 -19.597 -5.115 1.00 84.75 269 GLU A N 1
ATOM 2207 C CA . GLU A 1 269 ? 8.675 -20.138 -3.770 1.00 84.75 269 GLU A CA 1
ATOM 2208 C C . GLU A 1 269 ? 7.331 -20.706 -3.303 1.00 84.75 269 GLU A C 1
ATOM 2210 O O . GLU A 1 269 ? 6.278 -20.120 -3.579 1.00 84.75 269 GLU A O 1
ATOM 2215 N N . SER A 1 270 ? 7.348 -21.867 -2.646 1.00 83.19 270 SER A N 1
ATOM 2216 C CA . SER A 1 270 ? 6.132 -22.407 -2.039 1.00 83.19 270 SER A CA 1
ATOM 2217 C C . SER A 1 270 ? 5.803 -21.626 -0.778 1.00 83.19 270 SER A C 1
ATOM 2219 O O . SER A 1 270 ? 6.663 -21.411 0.069 1.00 83.19 270 SER A O 1
ATOM 2221 N N . VAL A 1 271 ? 4.535 -21.257 -0.633 1.00 79.06 271 VAL A N 1
ATOM 2222 C CA . VAL A 1 271 ? 4.003 -20.673 0.607 1.00 79.06 271 VAL A CA 1
ATOM 2223 C C . VAL A 1 271 ? 3.707 -21.733 1.674 1.00 79.06 271 VAL A C 1
ATOM 2225 O O . VAL A 1 271 ? 3.377 -21.399 2.808 1.00 79.06 271 VAL A O 1
ATOM 2228 N N . ASP A 1 272 ? 3.810 -23.007 1.302 1.00 71.69 272 ASP A N 1
ATOM 2229 C CA . ASP A 1 272 ? 3.541 -24.161 2.144 1.00 71.69 272 ASP A CA 1
ATOM 2230 C C . ASP A 1 272 ? 4.801 -25.030 2.224 1.00 71.69 272 ASP A C 1
ATOM 2232 O O . ASP A 1 272 ? 5.131 -25.760 1.284 1.00 71.69 272 ASP A O 1
ATOM 2236 N N . GLU A 1 273 ? 5.528 -24.918 3.337 1.00 63.84 273 GLU A N 1
ATOM 2237 C CA . GLU A 1 273 ? 6.732 -25.718 3.598 1.00 63.84 273 GLU A CA 1
ATOM 2238 C C . GLU A 1 273 ? 6.401 -27.212 3.795 1.00 63.84 273 GLU A C 1
ATOM 2240 O O . GLU A 1 273 ? 7.253 -28.070 3.568 1.00 63.84 273 GLU A O 1
ATOM 2245 N N . GLU A 1 274 ? 5.156 -27.551 4.157 1.00 57.91 274 GLU A N 1
ATOM 2246 C CA . GLU A 1 274 ? 4.712 -28.934 4.381 1.00 57.91 274 GLU A CA 1
ATOM 2247 C C . GLU A 1 274 ? 4.209 -29.623 3.105 1.00 57.91 274 GLU A C 1
ATOM 2249 O O . GLU A 1 274 ? 4.107 -30.850 3.078 1.00 57.91 274 GLU A O 1
ATOM 2254 N N . ALA A 1 275 ? 3.899 -28.873 2.041 1.00 57.00 275 ALA A N 1
ATOM 2255 C CA . ALA A 1 275 ? 3.369 -29.437 0.795 1.00 57.00 275 ALA A CA 1
ATOM 2256 C C . ALA A 1 275 ? 4.312 -30.482 0.167 1.00 57.00 275 ALA A C 1
ATOM 2258 O O . ALA A 1 275 ? 3.850 -31.431 -0.462 1.00 57.00 275 ALA A O 1
ATOM 2259 N N . PHE A 1 276 ? 5.621 -30.355 0.401 1.00 54.50 276 PHE A N 1
ATOM 2260 C CA . PHE A 1 276 ? 6.648 -31.276 -0.100 1.00 54.50 276 PHE A CA 1
ATOM 2261 C C . PHE A 1 276 ? 6.964 -32.446 0.841 1.00 54.50 276 PHE A C 1
ATOM 2263 O O . PHE A 1 276 ? 7.767 -33.308 0.493 1.00 54.50 276 PHE A O 1
ATOM 2270 N N . LEU A 1 277 ? 6.359 -32.488 2.033 1.00 51.38 277 LEU A N 1
ATOM 2271 C CA . LEU A 1 277 ? 6.567 -33.550 3.025 1.00 51.38 277 LEU A CA 1
ATOM 2272 C C . LEU A 1 277 ? 5.483 -34.633 2.977 1.00 51.38 277 LEU A C 1
ATOM 2274 O O . LEU A 1 277 ? 5.512 -35.559 3.785 1.00 51.38 277 LEU A O 1
ATOM 2278 N N . SER A 1 278 ? 4.544 -34.538 2.035 1.00 41.75 278 SER A N 1
ATOM 2279 C CA . SER A 1 278 ? 3.552 -35.580 1.769 1.00 41.75 278 SER A CA 1
ATOM 2280 C C . SER A 1 278 ? 4.210 -36.695 0.946 1.00 41.75 278 SER A C 1
ATOM 2282 O O . SER A 1 278 ? 4.482 -36.466 -0.233 1.00 41.75 278 SER A O 1
ATOM 2284 N N . PRO A 1 279 ? 4.489 -37.895 1.489 1.00 42.44 279 PRO A N 1
ATOM 2285 C CA . PRO A 1 279 ? 4.774 -39.028 0.628 1.00 42.44 279 PRO A CA 1
ATOM 2286 C C . PRO A 1 279 ? 3.464 -39.386 -0.073 1.00 42.44 279 PRO A C 1
ATOM 2288 O O . PRO A 1 279 ? 2.479 -39.722 0.589 1.00 42.44 279 PRO A O 1
ATOM 2291 N N . ASP A 1 280 ? 3.443 -39.281 -1.401 1.00 42.81 280 ASP A N 1
ATOM 2292 C CA . ASP A 1 280 ? 2.361 -39.834 -2.209 1.00 42.81 280 ASP A CA 1
ATOM 2293 C C . ASP A 1 280 ? 2.101 -41.278 -1.764 1.00 42.81 280 ASP A C 1
ATOM 2295 O O . ASP A 1 280 ? 2.988 -42.139 -1.753 1.00 42.81 280 ASP A O 1
ATOM 2299 N N . ILE A 1 281 ? 0.867 -41.508 -1.329 1.00 40.06 281 ILE A N 1
ATOM 2300 C CA . ILE A 1 281 ? 0.348 -42.806 -0.931 1.00 40.06 281 ILE A CA 1
ATOM 2301 C C . ILE A 1 281 ? 0.428 -43.722 -2.160 1.00 40.06 281 ILE A C 1
ATOM 2303 O O . ILE A 1 281 ? -0.152 -43.431 -3.200 1.00 40.06 281 ILE A O 1
ATOM 2307 N N . THR A 1 282 ? 1.226 -44.780 -1.996 1.00 36.41 282 THR A N 1
ATOM 2308 C CA . THR A 1 282 ? 1.367 -46.039 -2.754 1.00 36.41 282 THR A CA 1
ATOM 2309 C C . THR A 1 282 ? 0.575 -46.211 -4.060 1.00 36.41 282 THR A C 1
ATOM 2311 O O . THR A 1 282 ? -0.645 -46.060 -4.049 1.00 36.41 282 THR A O 1
ATOM 2314 N N . PRO A 1 283 ? 1.208 -46.707 -5.148 1.00 41.03 283 PRO A N 1
ATOM 2315 C CA . PRO A 1 283 ? 0.461 -47.173 -6.307 1.00 41.03 283 PRO A CA 1
ATOM 2316 C C . PRO A 1 283 ? -0.352 -48.409 -5.904 1.00 41.03 283 PRO A C 1
ATOM 2318 O O . PRO A 1 283 ? 0.218 -49.460 -5.594 1.00 41.03 283 PRO A O 1
ATOM 2321 N N . GLU A 1 284 ? -1.680 -48.280 -5.907 1.00 37.00 284 GLU A N 1
ATOM 2322 C CA . GLU A 1 284 ? -2.576 -49.430 -5.977 1.00 37.00 284 GLU A CA 1
ATOM 2323 C C . GLU A 1 284 ? -2.198 -50.222 -7.230 1.00 37.00 284 GLU A C 1
ATOM 2325 O O . GLU A 1 284 ? -2.366 -49.795 -8.372 1.00 37.00 284 GLU A O 1
ATOM 2330 N N . SER A 1 285 ? -1.568 -51.357 -6.971 1.00 47.81 285 SER A N 1
ATOM 2331 C CA . SER A 1 285 ? -1.378 -52.430 -7.922 1.00 47.81 285 SER A CA 1
ATOM 2332 C C . SER A 1 285 ? -2.613 -53.294 -7.805 1.00 47.81 285 SER A C 1
ATOM 2334 O O . SER A 1 285 ? -2.882 -53.800 -6.723 1.00 47.81 285 SER A O 1
ATOM 2336 N N . GLU A 1 286 ? -3.345 -53.463 -8.897 1.00 38.47 286 GLU A N 1
ATOM 2337 C CA . GLU A 1 286 ? -4.350 -54.514 -9.018 1.00 38.47 286 GLU A CA 1
ATOM 2338 C C . GLU A 1 286 ? -4.721 -54.712 -10.501 1.00 38.47 286 GLU A C 1
ATOM 2340 O O . GLU A 1 286 ? -4.529 -53.800 -11.309 1.00 38.47 286 GLU A O 1
ATOM 2345 N N . PRO A 1 287 ? -5.215 -55.902 -10.873 1.00 51.47 287 PRO A N 1
ATOM 2346 C CA . PRO A 1 287 ? -4.449 -57.045 -11.372 1.00 51.47 287 PRO A CA 1
ATOM 2347 C C . PRO A 1 287 ? -4.383 -57.159 -12.905 1.00 51.47 287 PRO A C 1
ATOM 2349 O O . PRO A 1 287 ? -5.251 -56.594 -13.608 1.00 51.47 287 PRO A O 1
#

Mean predicted aligned error: 12.1 Å

Sequence (287 aa):
MVLSDLQEQKSLSKTFKIMGKKLESQLKLQESQIIFLREKLDESSKENRLLEKRLNQSGQLFVLDNLHLSSLNPSHFITILGQTVKSVGSFVRLMIDEMKSADWDIDTAASSIERGVVYRKEDDKWFAFESFICMEMFKAFHRPYFSLFGKSIPEGKKHPQVFFDRFMELNSLKCKEYLAMKPKSTFAKFCRHKYLQVIHPKMESSFFNNLSSRDMMSSYQFPNTTFFALFAEMTKRVWLLHCLAFAFQPGASIFQISKGCRFSEVYMESVDEEAFLSPDITPESEP